Protein AF-A0AAW5PHQ2-F1 (afdb_monomer)

pLDDT: mean 85.6, std 12.66, range [42.69, 96.75]

Structure (mmCIF, N/CA/C/O backbone):
data_AF-A0AAW5PHQ2-F1
#
_entry.id   AF-A0AAW5PHQ2-F1
#
loop_
_atom_site.group_PDB
_atom_site.id
_atom_site.type_symbol
_atom_site.label_atom_id
_atom_site.label_alt_id
_atom_site.label_comp_id
_atom_site.label_asym_id
_atom_site.label_entity_id
_atom_site.label_seq_id
_atom_site.pdbx_PDB_ins_code
_atom_site.Cartn_x
_atom_site.Cartn_y
_atom_site.Cartn_z
_atom_site.occupancy
_atom_site.B_iso_or_equiv
_atom_site.auth_seq_id
_atom_site.auth_comp_id
_atom_site.auth_asym_id
_atom_site.auth_atom_id
_atom_site.pdbx_PDB_model_num
ATOM 1 N N . MET A 1 1 ? -14.329 10.121 79.286 1.00 42.69 1 MET A N 1
ATOM 2 C CA . MET A 1 1 ? -13.767 10.642 78.025 1.00 42.69 1 MET A CA 1
ATOM 3 C C . MET A 1 1 ? -12.502 11.359 78.433 1.00 42.69 1 MET A C 1
ATOM 5 O O . MET A 1 1 ? -12.600 12.287 79.219 1.00 42.69 1 MET A O 1
ATOM 9 N N . SER A 1 2 ? -11.339 10.807 78.104 1.00 44.50 2 SER A N 1
ATOM 10 C CA . SER A 1 2 ? -10.061 11.333 78.587 1.00 44.50 2 SER A CA 1
ATOM 11 C C . SER A 1 2 ? -9.709 12.572 77.767 1.00 44.50 2 SER A C 1
ATOM 13 O O . SER A 1 2 ? -9.546 12.451 76.557 1.00 44.50 2 SER A O 1
ATOM 15 N N . ASP A 1 3 ? -9.635 13.743 78.396 1.00 60.00 3 ASP A N 1
ATOM 16 C CA . ASP A 1 3 ? -9.233 14.981 77.725 1.00 60.00 3 ASP A CA 1
ATOM 17 C C . ASP A 1 3 ? -7.757 14.889 77.312 1.00 60.00 3 ASP A C 1
ATOM 19 O O . ASP A 1 3 ? -6.847 15.006 78.139 1.00 60.00 3 ASP A O 1
ATOM 23 N N . THR A 1 4 ? -7.506 14.628 76.026 1.00 75.44 4 THR A N 1
ATOM 24 C CA . THR A 1 4 ? -6.152 14.599 75.464 1.00 75.44 4 THR A CA 1
ATOM 25 C C . THR A 1 4 ? -5.525 15.983 75.603 1.00 75.44 4 THR A C 1
ATOM 27 O O . THR A 1 4 ? -5.962 16.946 74.973 1.00 75.44 4 THR A O 1
ATOM 30 N N . SER A 1 5 ? -4.498 16.071 76.447 1.00 86.25 5 SER A N 1
ATOM 31 C CA . SER A 1 5 ? -3.748 17.301 76.697 1.00 86.25 5 SER A CA 1
ATOM 32 C C . SER A 1 5 ? -2.629 17.463 75.668 1.00 86.25 5 SER A C 1
ATOM 34 O O . SER A 1 5 ? -1.705 16.646 75.608 1.00 86.25 5 SER A O 1
ATOM 36 N N . TRP A 1 6 ? -2.717 18.524 74.873 1.00 87.06 6 TRP A N 1
ATOM 37 C CA . TRP A 1 6 ? -1.765 18.896 73.834 1.00 87.06 6 TRP A CA 1
ATOM 38 C C . TRP A 1 6 ? -0.852 20.031 74.282 1.00 87.06 6 TRP A C 1
ATOM 40 O O . TRP A 1 6 ? -1.232 20.906 75.060 1.00 87.06 6 TRP A O 1
ATOM 50 N N . TYR A 1 7 ? 0.354 20.033 73.735 1.00 89.00 7 TYR A N 1
ATOM 51 C CA . TYR A 1 7 ? 1.338 21.092 73.872 1.00 89.00 7 TYR A CA 1
ATOM 52 C C . TYR A 1 7 ? 1.819 21.499 72.480 1.00 89.00 7 TYR A C 1
ATOM 54 O O . TYR A 1 7 ? 1.914 20.649 71.595 1.00 89.00 7 TYR A O 1
ATOM 62 N N . TYR A 1 8 ? 2.155 22.772 72.289 1.00 88.69 8 TYR A N 1
ATOM 63 C CA . TYR A 1 8 ? 2.779 23.265 71.057 1.00 88.69 8 TYR A CA 1
ATOM 64 C C . TYR A 1 8 ? 4.034 24.083 71.373 1.00 88.69 8 TYR A C 1
ATOM 66 O O . TYR A 1 8 ? 4.182 24.598 72.484 1.00 88.69 8 TYR A O 1
ATOM 74 N N . ALA A 1 9 ? 4.953 24.169 70.415 1.00 87.94 9 ALA A N 1
ATOM 75 C CA . ALA A 1 9 ? 6.104 25.063 70.491 1.00 87.94 9 ALA A CA 1
ATOM 76 C C . ALA A 1 9 ? 5.763 26.402 69.824 1.00 87.94 9 ALA A C 1
ATOM 78 O O . ALA A 1 9 ? 5.388 26.425 68.654 1.00 87.94 9 ALA A O 1
ATOM 79 N N . ASP A 1 10 ? 5.873 27.510 70.557 1.00 81.12 10 ASP A N 1
ATOM 80 C CA . ASP A 1 10 ? 5.675 28.847 69.989 1.00 81.12 10 ASP A CA 1
ATOM 81 C C . ASP A 1 10 ? 6.864 29.293 69.108 1.00 81.12 10 ASP A C 1
ATOM 83 O O . ASP A 1 10 ? 7.866 28.589 68.965 1.00 81.12 10 ASP A O 1
ATOM 87 N N . ALA A 1 11 ? 6.778 30.488 68.511 1.00 75.00 11 ALA A N 1
ATOM 88 C CA . ALA A 1 11 ? 7.843 31.041 67.666 1.00 75.00 11 ALA A CA 1
ATOM 89 C C . ALA A 1 11 ? 9.191 31.226 68.399 1.00 75.00 11 ALA A C 1
ATOM 91 O O . ALA A 1 11 ? 10.234 31.332 67.757 1.00 75.00 11 ALA A O 1
ATOM 92 N N . SER A 1 12 ? 9.183 31.246 69.736 1.00 77.25 12 SER A N 1
ATOM 93 C CA . SER A 1 12 ? 10.375 31.306 70.591 1.00 77.25 12 SER A CA 1
ATOM 94 C C . SER A 1 12 ? 10.850 29.911 71.033 1.00 77.25 12 SER A C 1
ATOM 96 O O . SER A 1 12 ? 11.721 29.801 71.896 1.00 77.25 12 SER A O 1
ATOM 98 N N . GLN A 1 13 ? 10.286 28.846 70.447 1.00 75.44 13 GLN A N 1
ATOM 99 C CA . GLN A 1 13 ? 10.508 27.434 70.774 1.00 75.44 13 GLN A CA 1
ATOM 100 C C . GLN A 1 13 ? 10.232 27.078 72.241 1.00 75.44 13 GLN A C 1
ATOM 102 O O . GLN A 1 13 ? 10.762 26.093 72.764 1.00 75.44 13 GLN A O 1
ATOM 107 N N . GLN A 1 14 ? 9.381 27.850 72.917 1.00 81.56 14 GLN A N 1
ATOM 108 C CA . GLN A 1 14 ? 8.925 27.506 74.256 1.00 81.56 14 GLN A CA 1
ATOM 109 C C . GLN A 1 14 ? 7.676 26.632 74.188 1.00 81.56 14 GLN A C 1
ATOM 111 O O . GLN A 1 14 ? 6.787 26.822 73.358 1.00 81.56 14 GLN A O 1
ATOM 116 N N . ARG A 1 15 ? 7.621 25.640 75.080 1.00 85.38 15 ARG A N 1
ATOM 117 C CA . ARG A 1 15 ? 6.484 24.729 75.202 1.00 85.38 15 ARG A CA 1
ATOM 118 C C . ARG A 1 15 ? 5.320 25.434 75.892 1.00 85.38 15 ARG A C 1
ATOM 120 O O . ARG A 1 15 ? 5.417 25.732 77.080 1.00 85.38 15 ARG A O 1
ATOM 127 N N . GLN A 1 16 ? 4.204 25.564 75.185 1.00 84.75 16 GLN A N 1
ATOM 128 C CA . GLN A 1 16 ? 2.942 26.092 75.696 1.00 84.75 16 GLN A CA 1
ATOM 129 C C . GLN A 1 16 ? 1.910 24.965 75.852 1.00 84.75 16 GLN A C 1
ATOM 131 O O . GLN A 1 16 ? 1.800 24.091 74.990 1.00 84.75 16 GLN A O 1
ATOM 136 N N . GLY A 1 17 ? 1.178 24.956 76.970 1.00 84.56 17 GLY A N 1
ATOM 137 C CA . GLY A 1 17 ? 0.139 23.968 77.296 1.00 84.56 17 GLY A CA 1
ATOM 138 C C . GLY A 1 17 ? 0.100 23.597 78.788 1.00 84.56 17 GLY A C 1
ATOM 139 O O . GLY A 1 17 ? 0.893 24.133 79.567 1.00 84.56 17 GLY A O 1
ATOM 140 N N . PRO A 1 18 ? -0.771 22.659 79.211 1.00 84.75 18 PRO A N 1
ATOM 141 C CA . PRO A 1 18 ? -1.626 21.799 78.385 1.00 84.75 18 PRO A CA 1
ATOM 142 C C . PRO A 1 18 ? -2.867 22.516 77.840 1.00 84.75 18 PRO A C 1
ATOM 144 O O . PRO A 1 18 ? -3.514 23.272 78.558 1.00 84.75 18 PRO A O 1
ATOM 147 N N . LEU A 1 19 ? -3.209 22.239 76.584 1.00 84.31 19 LEU A N 1
ATOM 148 C CA . LEU A 1 19 ? -4.426 22.696 75.911 1.00 84.31 19 LEU A CA 1
ATOM 149 C C . LEU A 1 19 ? -5.266 21.498 75.467 1.00 84.31 19 LEU A C 1
ATOM 151 O O . LEU A 1 19 ? -4.734 20.429 75.166 1.00 84.31 19 LEU A O 1
ATOM 155 N N . SER A 1 20 ? -6.579 21.676 75.377 1.00 84.69 20 SER A N 1
ATOM 156 C CA . SER A 1 20 ? -7.463 20.684 74.764 1.00 84.69 20 SER A CA 1
ATOM 157 C C . SER A 1 20 ? -7.338 20.683 73.235 1.00 84.69 20 SER A C 1
ATOM 159 O O . SER A 1 20 ? -6.974 21.684 72.612 1.00 84.69 20 SER A O 1
ATOM 161 N N . THR A 1 21 ? -7.719 19.574 72.594 1.00 79.19 21 THR A N 1
ATOM 162 C CA . THR A 1 21 ? -7.786 19.459 71.122 1.00 79.19 21 THR A CA 1
ATOM 163 C C . THR A 1 21 ? -8.620 20.584 70.488 1.00 79.19 21 THR A C 1
ATOM 165 O O . THR A 1 21 ? -8.303 21.072 69.403 1.00 79.19 21 THR A O 1
ATOM 168 N N . GLN A 1 22 ? -9.687 21.025 71.166 1.00 79.62 22 GLN A N 1
ATOM 169 C CA . GLN A 1 22 ? -10.567 22.085 70.672 1.00 79.62 22 GLN A CA 1
ATOM 170 C C . GLN A 1 22 ? -9.910 23.470 70.750 1.00 79.62 22 GLN A C 1
ATOM 172 O O . GLN A 1 22 ? -10.062 24.269 69.826 1.00 79.62 22 GLN A O 1
ATOM 177 N N . GLU A 1 23 ? -9.169 23.760 71.820 1.00 81.62 23 GLU A N 1
ATOM 178 C CA . GLU A 1 23 ? -8.416 25.013 71.957 1.00 81.62 23 GLU A CA 1
ATOM 179 C C . GLU A 1 23 ? -7.283 25.097 70.937 1.00 81.62 23 GLU A C 1
ATOM 181 O O . GLU A 1 23 ? -7.118 26.131 70.295 1.00 81.62 23 GLU A O 1
ATOM 186 N N . LEU A 1 24 ? -6.570 23.993 70.708 1.00 83.25 24 LEU A N 1
ATOM 187 C CA . LEU A 1 24 ? -5.511 23.931 69.705 1.00 83.25 24 LEU A CA 1
ATOM 188 C C . LEU A 1 24 ? -6.050 24.194 68.286 1.00 83.25 24 LEU A C 1
ATOM 190 O O . LEU A 1 24 ? -5.446 24.938 67.516 1.00 83.25 24 LEU A O 1
ATOM 194 N N . ARG A 1 25 ? -7.239 23.663 67.960 1.00 80.75 25 ARG A N 1
ATOM 195 C CA . ARG A 1 25 ? -7.917 23.955 66.687 1.00 80.75 25 ARG A CA 1
ATOM 196 C C . ARG A 1 25 ? -8.277 25.436 66.558 1.00 80.75 25 ARG A C 1
ATOM 198 O O . ARG A 1 25 ? -8.030 26.021 65.508 1.00 80.75 25 ARG A O 1
ATOM 205 N N . ARG A 1 26 ? -8.803 26.053 67.622 1.00 81.56 26 ARG A N 1
ATOM 206 C CA . ARG A 1 26 ? -9.115 27.492 67.628 1.00 81.56 26 ARG A CA 1
ATOM 207 C C . ARG A 1 26 ? -7.873 28.353 67.417 1.00 81.56 26 ARG A C 1
ATOM 209 O O . ARG A 1 26 ? -7.966 29.353 66.719 1.00 81.56 26 ARG A O 1
ATOM 216 N N . LEU A 1 27 ? -6.724 27.981 67.986 1.00 84.19 27 LEU A N 1
ATOM 217 C CA . LEU A 1 27 ? -5.466 28.714 67.789 1.00 84.19 27 LEU A CA 1
ATOM 218 C C . LEU A 1 27 ? -4.991 28.667 66.333 1.00 84.19 27 LEU A C 1
ATOM 220 O O . LEU A 1 27 ? -4.523 29.680 65.815 1.00 84.19 27 LEU A O 1
ATOM 224 N N . HIS A 1 28 ? -5.150 27.521 65.667 1.00 83.00 28 HIS A N 1
ATOM 225 C CA . HIS A 1 28 ? -4.839 27.379 64.245 1.00 83.00 28 HIS A CA 1
ATOM 226 C C . HIS A 1 28 ? -5.820 28.171 63.369 1.00 83.00 28 HIS A C 1
ATOM 228 O O . HIS A 1 28 ? -5.403 28.924 62.496 1.00 83.00 28 HIS A O 1
ATOM 234 N N . GLU A 1 29 ? -7.125 28.080 63.643 1.00 79.19 29 GLU A N 1
ATOM 235 C CA . GLU A 1 29 ? -8.151 28.865 62.936 1.00 79.19 29 GLU A CA 1
ATOM 236 C C . GLU A 1 29 ? -7.973 30.379 63.137 1.00 79.19 29 GLU A C 1
ATOM 238 O O . GLU A 1 29 ? -8.230 31.160 62.224 1.00 79.19 29 GLU A O 1
ATOM 243 N N . ALA A 1 30 ? -7.489 30.799 64.308 1.00 80.25 30 ALA A N 1
ATOM 244 C CA . ALA A 1 30 ? -7.138 32.185 64.608 1.00 80.25 30 ALA A CA 1
ATOM 245 C C . ALA A 1 30 ? -5.790 32.628 64.000 1.00 80.25 30 ALA A C 1
ATOM 247 O O . ALA A 1 30 ? -5.407 33.784 64.179 1.00 80.25 30 ALA A O 1
ATOM 248 N N . GLY A 1 31 ? -5.062 31.734 63.318 1.00 80.75 31 GLY A N 1
ATOM 249 C CA . GLY A 1 31 ? -3.765 32.010 62.692 1.00 80.75 31 GLY A CA 1
ATOM 250 C C . GLY A 1 31 ? -2.620 32.257 63.679 1.00 80.75 31 GLY A C 1
ATOM 251 O O . GLY A 1 31 ? -1.602 32.828 63.299 1.00 80.75 31 GLY A O 1
ATOM 252 N N . GLN A 1 32 ? -2.777 31.872 64.951 1.00 81.25 32 GLN A N 1
ATOM 253 C CA . GLN A 1 32 ? -1.740 32.041 65.980 1.00 81.25 32 GLN A CA 1
ATOM 254 C C . GLN A 1 32 ? -0.683 30.934 65.942 1.00 81.25 32 GLN A C 1
ATOM 256 O O . GLN A 1 32 ? 0.443 31.145 66.387 1.00 81.25 32 GLN A O 1
ATOM 261 N N . ILE A 1 33 ? -1.049 29.765 65.418 1.00 83.00 33 ILE A N 1
ATOM 262 C CA . ILE A 1 33 ? -0.140 28.653 65.145 1.00 83.00 33 ILE A CA 1
ATOM 263 C C . ILE A 1 33 ? -0.309 28.237 63.684 1.00 83.00 33 ILE A C 1
ATOM 265 O O . ILE A 1 33 ? -1.431 28.148 63.187 1.00 83.00 33 ILE A O 1
ATOM 269 N N . ASP A 1 34 ? 0.807 28.009 63.002 1.00 81.50 34 ASP A N 1
ATOM 270 C CA . ASP A 1 34 ? 0.840 27.581 61.602 1.00 81.50 34 ASP A CA 1
ATOM 271 C C . ASP A 1 34 ? 0.837 26.047 61.487 1.00 81.50 34 ASP A C 1
ATOM 273 O O . ASP A 1 34 ? 1.096 25.331 62.459 1.00 81.50 34 ASP A O 1
ATOM 277 N N . ILE A 1 35 ? 0.598 25.531 60.289 1.00 80.44 35 ILE A N 1
ATOM 278 C CA . ILE A 1 35 ? 0.522 24.106 59.976 1.00 80.44 35 ILE A CA 1
ATOM 279 C C . ILE A 1 35 ? 1.851 23.354 60.190 1.00 80.44 35 ILE A C 1
ATOM 281 O O . ILE A 1 35 ? 1.864 22.135 60.393 1.00 80.44 35 ILE A O 1
ATOM 285 N N . ASP A 1 36 ? 2.963 24.084 60.189 1.00 84.19 36 ASP A N 1
ATOM 286 C CA . ASP A 1 36 ? 4.307 23.573 60.475 1.00 84.19 36 ASP A CA 1
ATOM 287 C C . ASP A 1 36 ? 4.677 23.664 61.964 1.00 84.19 36 ASP A C 1
ATOM 289 O O . ASP A 1 36 ? 5.749 23.218 62.380 1.00 84.19 36 ASP A O 1
ATOM 293 N N . THR A 1 37 ? 3.784 24.207 62.795 1.00 86.62 37 THR A N 1
ATOM 294 C CA . THR A 1 37 ? 4.009 24.328 64.238 1.00 86.62 37 THR A CA 1
ATOM 295 C C . THR A 1 37 ? 4.068 22.947 64.872 1.00 86.62 37 THR A C 1
ATOM 297 O O . THR A 1 37 ? 3.175 22.118 64.689 1.00 86.62 37 THR A O 1
ATOM 300 N N . LEU A 1 38 ? 5.130 22.698 65.637 1.00 88.38 38 LEU A N 1
ATOM 301 C CA . LEU A 1 38 ? 5.349 21.423 66.305 1.00 88.38 38 LEU A CA 1
ATOM 302 C C . LEU A 1 38 ? 4.386 21.261 67.480 1.00 88.38 38 LEU A C 1
ATOM 304 O O . LEU A 1 38 ? 4.365 22.082 68.399 1.00 88.38 38 LEU A O 1
ATOM 308 N N . VAL A 1 39 ? 3.638 20.162 67.467 1.00 88.50 39 VAL A N 1
ATOM 309 C CA . VAL A 1 39 ? 2.700 19.771 68.516 1.00 88.50 39 VAL A CA 1
ATOM 310 C C . VAL A 1 39 ? 3.061 18.409 69.101 1.00 88.50 39 VAL A C 1
ATOM 312 O O . VAL A 1 39 ? 3.691 17.566 68.459 1.00 88.50 39 VAL A O 1
ATOM 315 N N . TRP A 1 40 ? 2.681 18.197 70.355 1.00 88.12 40 TRP A N 1
ATOM 316 C CA . TRP A 1 40 ? 2.936 16.959 71.080 1.00 88.12 40 TRP A CA 1
ATOM 317 C C . TRP A 1 40 ? 1.832 16.682 72.100 1.00 88.12 40 TRP A C 1
ATOM 319 O O . TRP A 1 40 ? 1.341 17.600 72.758 1.00 88.12 40 TRP A O 1
ATOM 329 N N . CYS A 1 41 ? 1.472 15.412 72.275 1.00 86.25 41 CYS A N 1
ATOM 330 C CA . CYS A 1 41 ? 0.595 14.956 73.351 1.00 86.25 41 CYS A CA 1
ATOM 331 C C . CYS A 1 41 ? 1.194 13.751 74.081 1.00 86.25 41 CYS A C 1
ATOM 333 O O . CYS A 1 41 ? 2.080 13.054 73.574 1.00 86.25 41 CYS A O 1
ATOM 335 N N . ALA A 1 42 ? 0.694 13.500 75.292 1.00 76.19 42 ALA A N 1
ATOM 336 C CA . ALA A 1 42 ? 1.118 12.367 76.102 1.00 76.19 42 ALA A CA 1
ATOM 337 C C . ALA A 1 42 ? 0.870 11.042 75.359 1.00 76.19 42 ALA A C 1
ATOM 339 O O . ALA A 1 42 ? -0.272 10.654 75.129 1.00 76.19 42 ALA A O 1
ATOM 340 N N . GLY A 1 43 ? 1.956 10.358 74.989 1.00 75.62 43 GLY A N 1
ATOM 341 C CA . GLY A 1 43 ? 1.931 9.117 74.206 1.00 75.62 43 GLY A CA 1
ATOM 342 C C . GLY A 1 43 ? 2.671 9.202 72.868 1.00 75.62 43 GLY A C 1
ATOM 343 O O . GLY A 1 43 ? 2.976 8.164 72.286 1.00 75.62 43 GLY A O 1
ATOM 344 N N . MET A 1 44 ? 3.026 10.404 72.397 1.00 80.56 44 MET A N 1
ATOM 345 C CA . MET A 1 44 ? 3.844 10.564 71.192 1.00 80.56 44 MET A CA 1
ATOM 346 C C . MET A 1 44 ? 5.346 10.410 71.491 1.00 80.56 44 MET A C 1
ATOM 348 O O . MET A 1 44 ? 5.843 11.015 72.445 1.00 80.56 44 MET A O 1
ATOM 352 N N . PRO A 1 45 ? 6.105 9.662 70.667 1.00 77.50 45 PRO A N 1
ATOM 353 C CA . PRO A 1 45 ? 7.541 9.465 70.877 1.00 77.50 45 PRO A CA 1
ATOM 354 C C . PRO A 1 45 ? 8.371 10.733 70.615 1.00 77.50 45 PRO A C 1
ATOM 356 O O . PRO A 1 45 ? 9.454 10.880 71.171 1.00 77.50 45 PRO A O 1
ATOM 359 N N . GLN A 1 46 ? 7.871 11.649 69.781 1.00 83.38 46 GLN A N 1
ATOM 360 C CA . GLN A 1 46 ? 8.542 12.893 69.398 1.00 83.38 46 GLN A CA 1
ATOM 361 C C . GLN A 1 46 ? 7.520 13.964 68.999 1.00 83.38 46 GLN A C 1
ATOM 363 O O . GLN A 1 46 ? 6.363 13.644 68.727 1.00 83.38 46 GLN A O 1
ATOM 368 N N . TRP A 1 47 ? 7.948 15.228 68.973 1.00 86.00 47 TRP A N 1
ATOM 369 C CA . TRP A 1 47 ? 7.149 16.348 68.467 1.00 86.00 47 TRP A CA 1
ATOM 370 C C . TRP A 1 47 ? 6.876 16.177 66.970 1.00 86.00 47 TRP A C 1
ATOM 372 O O . TRP A 1 47 ? 7.779 15.799 66.223 1.00 86.00 47 TRP A O 1
ATOM 382 N N . ASN A 1 48 ? 5.652 16.464 66.532 1.00 87.50 48 ASN A N 1
ATOM 383 C CA . ASN A 1 48 ? 5.226 16.314 65.140 1.00 87.50 48 ASN A CA 1
ATOM 384 C C . ASN A 1 48 ? 4.577 17.625 64.666 1.00 87.50 48 ASN A C 1
ATOM 386 O O . ASN A 1 48 ? 3.828 18.215 65.445 1.00 87.50 48 ASN A O 1
ATOM 390 N N . PRO A 1 49 ? 4.835 18.123 63.445 1.00 85.94 49 PRO A N 1
ATOM 391 C CA . PRO A 1 49 ? 4.116 19.284 62.928 1.00 85.94 49 PRO A CA 1
ATOM 392 C C . PRO A 1 49 ? 2.602 19.046 62.874 1.00 85.94 49 PRO A C 1
ATOM 394 O O . PRO A 1 49 ? 2.137 17.915 62.703 1.00 85.94 49 PRO A O 1
ATOM 397 N N . LEU A 1 50 ? 1.835 20.129 62.998 1.00 81.56 50 LEU A N 1
ATOM 398 C CA . LEU A 1 50 ? 0.377 20.108 63.103 1.00 81.56 50 LEU A CA 1
ATOM 399 C C . LEU A 1 50 ? -0.310 19.367 61.937 1.00 81.56 50 LEU A C 1
ATOM 401 O O . LEU A 1 50 ? -1.235 18.595 62.190 1.00 81.56 50 LEU A O 1
ATOM 405 N N . HIS A 1 51 ? 0.161 19.502 60.686 1.00 78.56 51 HIS A N 1
ATOM 406 C CA . HIS A 1 51 ? -0.374 18.715 59.552 1.00 78.56 51 HIS A CA 1
ATOM 407 C C . HIS A 1 51 ? -0.170 17.204 59.693 1.00 78.56 51 HIS A C 1
ATOM 409 O O . HIS A 1 51 ? -0.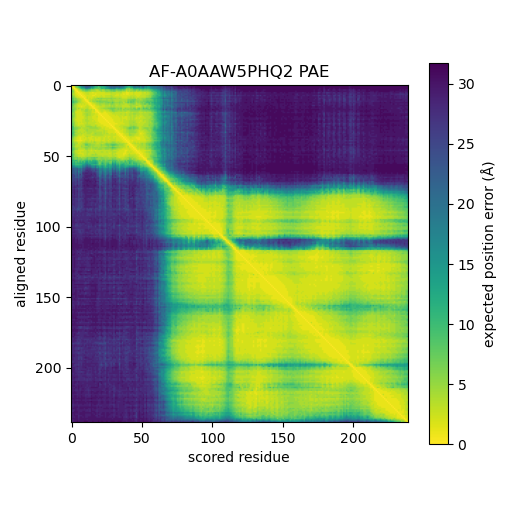935 16.422 59.132 1.00 78.56 51 HIS A O 1
ATOM 415 N N . GLY A 1 52 ? 0.881 16.782 60.396 1.00 74.31 52 GLY A N 1
ATOM 416 C CA . GLY A 1 52 ? 1.226 15.376 60.578 1.00 74.31 52 GLY A CA 1
ATOM 417 C C . GLY A 1 52 ? 0.298 14.653 61.554 1.00 74.31 52 GLY A C 1
ATOM 418 O O . GLY A 1 52 ? 0.379 13.431 61.679 1.00 74.31 52 GLY A O 1
ATOM 419 N N . VAL A 1 53 ? -0.581 15.382 62.250 1.00 73.94 53 VAL A N 1
ATOM 420 C CA . VAL A 1 53 ? -1.519 14.834 63.230 1.00 73.94 53 VAL A CA 1
ATOM 421 C C . VAL A 1 53 ? -2.915 14.741 62.614 1.00 73.94 53 VAL A C 1
ATOM 423 O O . VAL A 1 53 ? -3.681 15.703 62.586 1.00 73.94 53 VAL A O 1
ATOM 426 N N . ALA A 1 54 ? -3.265 13.539 62.150 1.00 63.72 54 ALA A N 1
ATOM 427 C CA . ALA A 1 54 ? -4.533 13.252 61.474 1.00 63.72 54 ALA A CA 1
ATOM 428 C C . ALA A 1 54 ? -5.785 13.641 62.291 1.00 63.72 54 ALA A C 1
ATOM 430 O O . ALA A 1 54 ? -6.799 14.016 61.708 1.00 63.72 54 ALA A O 1
ATOM 431 N N . GLU A 1 55 ? -5.711 13.615 63.628 1.00 63.19 55 GLU A N 1
ATOM 432 C CA . GLU A 1 55 ? -6.824 13.973 64.527 1.00 63.19 55 GLU A CA 1
ATOM 433 C C . GLU A 1 55 ? -7.224 15.459 64.473 1.00 63.19 55 GLU A C 1
ATOM 435 O O . GLU A 1 55 ? -8.343 15.826 64.840 1.00 63.19 55 GLU A O 1
ATOM 440 N N . LEU A 1 56 ? -6.326 16.328 64.008 1.00 60.44 56 LEU A N 1
ATOM 441 C CA . LEU A 1 56 ? -6.532 17.777 63.947 1.00 60.44 56 LEU A CA 1
ATOM 442 C C . LEU A 1 56 ? -6.830 18.269 62.524 1.00 60.44 56 LEU A C 1
ATOM 444 O O . LEU A 1 56 ? -7.137 19.446 62.337 1.00 60.44 56 LEU A O 1
ATOM 448 N N . SER A 1 57 ? -6.802 17.370 61.534 1.00 57.69 57 SER A N 1
ATOM 449 C CA . SER A 1 57 ? -7.039 17.704 60.133 1.00 57.69 57 SER A CA 1
ATOM 450 C C . SER A 1 57 ? -8.549 17.811 59.832 1.00 57.69 57 SER A C 1
ATOM 452 O O . SER A 1 57 ? -9.297 16.879 60.141 1.00 57.69 57 SER A O 1
ATOM 454 N N . PRO A 1 58 ? -9.042 18.900 59.203 1.00 54.19 58 PRO A N 1
ATOM 455 C CA . PRO A 1 58 ? -10.476 19.116 58.957 1.00 54.19 58 PRO A CA 1
ATOM 456 C C . PRO A 1 58 ? -11.159 18.086 58.037 1.00 54.19 58 PRO A C 1
ATOM 458 O O . PRO A 1 58 ? -12.373 18.140 57.866 1.00 54.19 58 PRO A O 1
ATOM 461 N N . GLN A 1 59 ? -10.406 17.166 57.422 1.00 48.41 59 GLN A N 1
ATOM 462 C CA . GLN A 1 59 ? -10.897 16.224 56.406 1.00 48.41 59 GLN A CA 1
ATOM 463 C C . GLN A 1 59 ? -11.160 14.797 56.918 1.00 48.41 59 GLN A C 1
ATOM 465 O O . GLN A 1 59 ? -11.524 13.925 56.130 1.00 48.41 59 GLN A O 1
ATOM 470 N N . ALA A 1 60 ? -11.045 14.530 58.222 1.00 47.28 60 ALA A N 1
ATOM 471 C CA . ALA A 1 60 ? -11.291 13.202 58.799 1.00 47.28 60 ALA A CA 1
ATOM 472 C C . ALA A 1 60 ? -12.7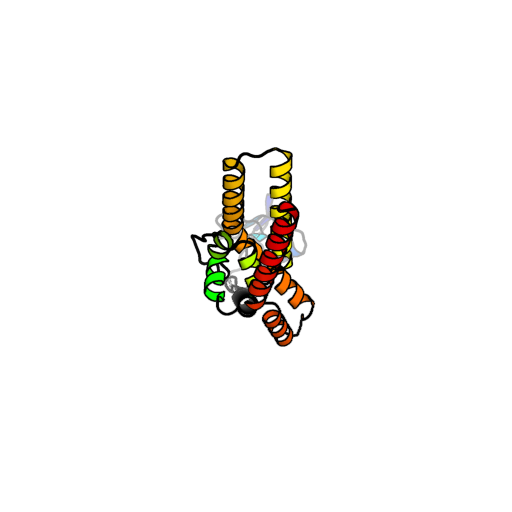92 12.851 58.939 1.00 47.28 60 ALA A C 1
ATOM 474 O O . ALA A 1 60 ? -13.248 12.344 59.963 1.00 47.28 60 ALA A O 1
ATOM 475 N N . SER A 1 61 ? -13.601 13.124 57.918 1.00 49.78 61 SER A N 1
ATOM 476 C CA . SER A 1 61 ? -14.964 12.601 57.807 1.00 49.78 61 SER A CA 1
ATOM 477 C C . SER A 1 61 ? -15.266 12.303 56.337 1.00 49.78 61 SER A C 1
ATOM 479 O O . SER A 1 61 ? -15.509 13.208 55.548 1.00 49.78 61 SER A O 1
ATOM 481 N N . THR A 1 62 ? -15.268 11.009 55.994 1.00 50.09 62 THR A N 1
ATOM 482 C CA . THR A 1 62 ? -15.749 10.395 54.734 1.00 50.09 62 THR A CA 1
ATOM 483 C C . THR A 1 62 ? -14.881 10.502 53.468 1.00 50.09 62 THR A C 1
ATOM 485 O O . THR A 1 62 ? -15.357 10.892 52.406 1.00 50.09 62 THR A O 1
ATOM 488 N N . HIS A 1 63 ? -13.637 10.023 53.514 1.00 49.91 63 HIS A N 1
ATOM 489 C CA . HIS A 1 63 ? -12.996 9.486 52.307 1.00 49.91 63 HIS A CA 1
ATOM 490 C C . HIS A 1 63 ? -12.438 8.104 52.634 1.00 49.91 63 HIS A C 1
ATOM 492 O O . HIS A 1 63 ? -11.561 7.996 53.484 1.00 49.91 63 HIS A O 1
ATOM 498 N N . ASP A 1 64 ? -12.997 7.055 52.029 1.00 58.25 64 ASP A N 1
ATOM 499 C CA . ASP A 1 64 ? -12.422 5.712 52.085 1.00 58.25 64 ASP A CA 1
ATOM 500 C C . ASP A 1 64 ? -11.207 5.690 51.137 1.00 58.25 64 ASP A C 1
ATOM 502 O O . ASP A 1 64 ? -11.392 5.711 49.915 1.00 58.25 64 ASP A O 1
ATOM 506 N N . PRO A 1 65 ? -9.965 5.685 51.659 1.00 59.53 65 PRO A N 1
ATOM 507 C CA . PRO A 1 65 ? -8.753 5.779 50.848 1.00 59.53 65 PRO A CA 1
ATOM 508 C C . PRO A 1 65 ? -8.495 4.519 50.003 1.00 59.53 65 PRO A C 1
ATOM 510 O O . PRO A 1 65 ? -7.518 4.486 49.256 1.00 59.53 65 PRO A O 1
ATOM 513 N N . TYR A 1 66 ? -9.344 3.487 50.109 1.00 58.00 66 TYR A N 1
ATOM 514 C CA . TYR A 1 66 ? -9.222 2.226 49.376 1.00 58.00 66 TYR A CA 1
ATOM 515 C C . TYR A 1 66 ? -10.245 2.052 48.238 1.00 58.00 66 TYR A C 1
ATOM 517 O O . TYR A 1 66 ? -10.211 1.038 47.535 1.00 58.00 66 TYR A O 1
ATOM 525 N N . THR A 1 67 ? -11.124 3.033 47.985 1.00 54.34 67 THR A N 1
ATOM 526 C CA . THR A 1 67 ? -12.009 2.986 46.806 1.00 54.34 67 THR A CA 1
ATOM 527 C C . THR A 1 67 ? -11.222 3.373 45.549 1.00 54.34 67 THR A C 1
ATOM 529 O O . THR A 1 67 ? -11.185 4.533 45.142 1.00 54.34 67 THR A O 1
ATOM 532 N N . ALA A 1 68 ? -10.563 2.398 44.919 1.00 55.31 68 ALA A N 1
ATOM 533 C CA . ALA A 1 68 ? -9.942 2.582 43.609 1.00 55.31 68 ALA A CA 1
ATOM 534 C C . ALA A 1 68 ? -11.007 2.999 42.566 1.00 55.31 68 ALA A C 1
ATOM 536 O O . ALA A 1 68 ? -12.121 2.468 42.598 1.00 55.31 68 ALA A O 1
ATOM 537 N N . PRO A 1 69 ? -10.705 3.896 41.606 1.00 60.75 69 PRO A N 1
ATOM 538 C CA . PRO A 1 69 ? -11.644 4.294 40.558 1.00 60.75 69 PRO A CA 1
ATOM 539 C C . PRO A 1 69 ? -11.809 3.167 39.519 1.00 60.75 69 PRO A C 1
ATOM 541 O O . PRO A 1 69 ? -11.398 3.290 38.370 1.00 60.75 69 PRO A O 1
ATOM 544 N N . ALA A 1 70 ? -12.408 2.038 39.905 1.00 59.09 70 ALA A N 1
ATOM 545 C CA . ALA A 1 70 ? -12.648 0.894 39.021 1.00 59.09 70 ALA A CA 1
ATOM 546 C C . ALA A 1 70 ? -13.479 1.289 37.782 1.00 59.09 70 ALA A C 1
ATOM 548 O O . ALA A 1 70 ? -13.247 0.807 36.676 1.00 59.09 70 ALA A O 1
ATOM 549 N N . SER A 1 71 ? -14.377 2.267 37.936 1.00 61.06 71 SER A N 1
ATOM 550 C CA . SER A 1 71 ? -15.287 2.721 36.883 1.00 61.06 71 SER A CA 1
ATOM 551 C C . SER A 1 71 ? -14.627 3.518 35.748 1.00 61.06 71 SER A C 1
ATOM 553 O O . SER A 1 71 ? -15.202 3.595 34.661 1.00 61.06 71 SER A O 1
ATOM 555 N N . SER A 1 72 ? -13.443 4.110 35.950 1.00 61.81 72 SER A N 1
ATOM 556 C CA . SER A 1 72 ? -12.729 4.841 34.889 1.00 61.81 72 SER A CA 1
ATOM 557 C C . SER A 1 72 ? -11.869 3.911 34.030 1.00 61.81 72 SER A C 1
ATOM 559 O O . SER A 1 72 ? -11.826 4.075 32.809 1.00 61.81 72 SER A O 1
ATOM 561 N N . LEU A 1 73 ? -11.253 2.892 34.638 1.00 66.69 73 LEU A N 1
ATOM 562 C CA . LEU A 1 73 ? -10.467 1.876 33.933 1.00 66.69 73 LEU A CA 1
ATOM 563 C C . LEU A 1 73 ? -11.350 0.926 33.112 1.00 66.69 73 LEU A C 1
ATOM 565 O O . LEU A 1 73 ? -11.000 0.623 31.975 1.00 66.69 73 LEU A O 1
ATOM 569 N N . GLU A 1 74 ? -12.510 0.515 33.634 1.00 70.00 74 GLU A N 1
ATOM 570 C CA . GLU A 1 74 ? -13.465 -0.337 32.905 1.00 70.00 74 GLU A CA 1
ATOM 571 C C . GLU A 1 74 ? -14.132 0.386 31.727 1.00 70.00 74 GLU A C 1
ATOM 573 O O . GLU A 1 74 ? -14.255 -0.168 30.634 1.00 70.00 74 GLU A O 1
ATOM 578 N N . LYS A 1 75 ? -14.522 1.656 31.901 1.00 74.38 75 LYS A N 1
ATOM 579 C CA . LYS A 1 75 ? -15.056 2.456 30.786 1.00 74.38 75 LYS A CA 1
ATOM 580 C C . LYS A 1 75 ? -13.987 2.726 29.727 1.00 74.38 75 LYS A C 1
ATOM 582 O O . LYS A 1 75 ? -14.277 2.626 28.537 1.00 74.38 75 LYS A O 1
ATOM 587 N N . GLY A 1 76 ? -12.758 3.035 30.144 1.00 78.44 76 GLY A N 1
ATOM 588 C CA . GLY A 1 76 ? -11.638 3.273 29.234 1.00 78.44 76 GLY A CA 1
ATOM 589 C C . GLY A 1 76 ? -11.229 2.028 28.444 1.00 78.44 76 GLY A C 1
ATOM 590 O O . GLY A 1 76 ? -10.982 2.123 27.242 1.00 78.44 76 GLY A O 1
ATOM 591 N N . SER A 1 77 ? -11.210 0.852 29.078 1.00 82.19 77 SER A N 1
ATOM 592 C CA . SER A 1 77 ? -10.899 -0.412 28.402 1.00 82.19 77 SER A CA 1
ATOM 593 C C . SER A 1 77 ? -11.992 -0.820 27.412 1.00 82.19 77 SER A C 1
ATOM 595 O O . SER A 1 77 ? -11.669 -1.192 26.284 1.00 82.19 77 SER A O 1
ATOM 597 N N . GLY A 1 78 ? -13.270 -0.659 27.773 1.00 85.69 78 GLY A N 1
ATOM 598 C CA . GLY A 1 78 ? -14.401 -0.915 26.876 1.00 85.69 78 GLY A CA 1
ATOM 599 C C . GLY A 1 78 ? -14.417 0.008 25.653 1.00 85.69 78 GLY A C 1
ATOM 600 O O . GLY A 1 78 ? -14.591 -0.457 24.529 1.00 85.69 78 GLY A O 1
ATOM 601 N N . GLN A 1 79 ? -14.156 1.306 25.840 1.00 86.31 79 GLN A N 1
ATOM 602 C CA . GLN A 1 79 ? -14.045 2.261 24.729 1.00 86.31 79 GLN A CA 1
ATOM 603 C C . GLN A 1 79 ? -12.838 1.969 23.829 1.00 86.31 79 GLN A C 1
ATOM 605 O O . GLN A 1 79 ? -12.948 2.045 22.606 1.00 86.31 79 GLN A O 1
ATOM 610 N N . ALA A 1 80 ? -11.693 1.606 24.413 1.00 86.94 80 ALA A N 1
ATOM 611 C CA . ALA A 1 80 ? -10.502 1.240 23.653 1.00 86.94 80 ALA A CA 1
ATOM 612 C C . ALA A 1 80 ? -10.715 -0.039 22.828 1.00 86.94 80 ALA A C 1
ATOM 614 O O . ALA A 1 80 ? -10.276 -0.100 21.677 1.00 86.94 80 ALA A O 1
ATOM 615 N N . LEU A 1 81 ? -11.409 -1.036 23.387 1.00 88.31 81 LEU A N 1
ATOM 616 C CA . LEU A 1 81 ? -11.770 -2.264 22.683 1.00 88.31 81 LEU A CA 1
ATOM 617 C C . LEU A 1 81 ? -12.740 -1.975 21.531 1.00 88.31 81 LEU A C 1
ATOM 619 O O . LEU A 1 81 ? -12.460 -2.365 20.401 1.00 88.31 81 LEU A O 1
ATOM 623 N N . ALA A 1 82 ? -13.803 -1.207 21.779 1.00 90.31 82 ALA A N 1
ATOM 624 C CA . ALA A 1 82 ? -14.760 -0.816 20.743 1.00 90.31 82 ALA A CA 1
ATOM 625 C C . ALA A 1 82 ? -14.088 -0.030 19.598 1.00 90.31 82 ALA A C 1
ATOM 627 O O . ALA A 1 82 ? -14.338 -0.282 18.418 1.00 90.31 82 ALA A O 1
ATOM 628 N N . ALA A 1 83 ? -13.170 0.888 19.922 1.00 88.75 83 ALA A N 1
ATOM 629 C CA . ALA A 1 83 ? -12.400 1.625 18.922 1.00 88.75 83 ALA A CA 1
ATOM 630 C C . ALA A 1 83 ? -11.450 0.715 18.123 1.00 88.75 83 ALA A C 1
ATOM 632 O O . ALA A 1 83 ? -11.256 0.916 16.919 1.00 88.75 83 ALA A O 1
ATOM 633 N N . LEU A 1 84 ? -10.842 -0.288 18.764 1.00 90.38 84 LEU A N 1
ATOM 634 C CA . LEU A 1 84 ? -10.016 -1.287 18.089 1.00 90.38 84 LEU A CA 1
ATOM 635 C C . LEU A 1 84 ? -10.856 -2.142 17.134 1.00 90.38 84 LEU A C 1
ATOM 637 O O . LEU A 1 84 ? -10.469 -2.306 15.978 1.00 90.38 84 LEU A O 1
ATOM 641 N N . GLU A 1 85 ? -12.005 -2.636 17.587 1.00 91.44 85 GLU A N 1
ATOM 642 C CA . GLU A 1 85 ? -12.943 -3.425 16.783 1.00 91.44 85 GLU A CA 1
ATOM 643 C C . GLU A 1 85 ? -13.429 -2.641 15.562 1.00 91.44 85 GLU A C 1
ATOM 645 O O . GLU A 1 85 ? -13.315 -3.135 14.442 1.00 91.44 85 GLU A O 1
ATOM 650 N N . SER A 1 86 ? -13.850 -1.386 15.740 1.00 91.50 86 SER A N 1
ATOM 651 C CA . SER A 1 86 ? -14.238 -0.496 14.635 1.00 91.50 86 SER A CA 1
ATOM 652 C C . SER A 1 86 ? -13.100 -0.291 13.623 1.00 91.50 86 SER A C 1
ATOM 654 O O . SER A 1 86 ? -13.302 -0.326 12.405 1.00 91.50 86 SER A O 1
ATOM 656 N N . ASN A 1 87 ? -11.859 -0.127 14.097 1.00 92.25 87 ASN A N 1
ATOM 657 C CA . ASN A 1 87 ? -10.697 -0.056 13.210 1.00 92.25 87 ASN A CA 1
ATOM 658 C C . ASN A 1 87 ? -10.486 -1.364 12.438 1.00 92.25 87 ASN A C 1
ATOM 660 O O . ASN A 1 87 ? -10.288 -1.319 11.224 1.00 92.25 87 ASN A O 1
ATOM 664 N N . LEU A 1 88 ? -10.537 -2.514 13.113 1.00 93.69 88 LEU A N 1
ATOM 665 C CA . LEU A 1 88 ? -10.372 -3.827 12.488 1.00 93.69 88 LEU A CA 1
ATOM 666 C C . LEU A 1 88 ? -11.448 -4.090 11.431 1.00 93.69 88 LEU A C 1
ATOM 668 O O . LEU A 1 88 ? -11.098 -4.496 10.325 1.00 93.69 88 LEU A O 1
ATOM 672 N N . GLN A 1 89 ? -12.710 -3.777 11.727 1.00 93.81 89 GLN A N 1
ATOM 673 C CA . GLN A 1 89 ? -13.829 -3.906 10.789 1.00 93.81 89 GLN A CA 1
ATOM 674 C C . GLN A 1 89 ? -13.617 -3.052 9.531 1.00 93.81 89 GLN A C 1
ATOM 676 O O . GLN A 1 89 ? -13.800 -3.537 8.413 1.00 93.81 89 GLN A O 1
ATOM 681 N N . ALA A 1 90 ? -13.145 -1.809 9.675 1.00 95.19 90 ALA A N 1
ATOM 682 C CA . ALA A 1 90 ? -12.844 -0.954 8.525 1.00 95.19 90 ALA A CA 1
ATOM 683 C C . ALA A 1 90 ? -11.759 -1.561 7.612 1.00 95.19 90 ALA A C 1
ATOM 685 O O . ALA A 1 90 ? -11.894 -1.548 6.383 1.00 95.19 90 ALA A O 1
ATOM 686 N N . TYR A 1 91 ? -10.696 -2.132 8.191 1.00 95.69 91 TYR A N 1
ATOM 687 C CA . TYR A 1 91 ? -9.677 -2.842 7.412 1.00 95.69 91 TYR A CA 1
ATOM 688 C C . TYR A 1 91 ? -10.210 -4.136 6.802 1.00 95.69 91 TYR A C 1
ATOM 690 O O . TYR A 1 91 ? -9.840 -4.453 5.675 1.00 95.69 91 TYR A O 1
ATOM 698 N N . GLU A 1 92 ? -11.061 -4.880 7.501 1.00 95.81 92 GLU A N 1
ATOM 699 C CA . GLU A 1 92 ? -11.655 -6.115 6.994 1.00 95.81 92 GLU A CA 1
ATOM 700 C C . GLU A 1 92 ? -12.470 -5.860 5.732 1.00 95.81 92 GLU A C 1
ATOM 702 O O . GLU A 1 92 ? -12.219 -6.477 4.693 1.00 95.81 92 GLU A O 1
ATOM 707 N N . VAL A 1 93 ? -13.368 -4.876 5.788 1.00 96.31 93 VAL A N 1
ATOM 708 C CA . VAL A 1 93 ? -14.199 -4.472 4.651 1.00 96.31 93 VAL A CA 1
ATOM 709 C C . VAL A 1 93 ? -13.335 -3.974 3.489 1.00 96.31 93 VAL A C 1
ATOM 711 O O . VAL A 1 93 ? -13.577 -4.326 2.333 1.00 96.31 93 VAL A O 1
ATOM 714 N N . PHE A 1 94 ? -12.290 -3.191 3.773 1.00 96.75 94 PHE A N 1
ATOM 715 C CA . PHE A 1 94 ? -11.398 -2.664 2.739 1.00 96.75 94 PHE A CA 1
ATOM 716 C C . PHE A 1 94 ? -10.512 -3.745 2.093 1.00 96.75 94 PHE A C 1
ATOM 718 O O . PHE A 1 94 ? -10.328 -3.778 0.874 1.00 96.75 94 PHE A O 1
ATOM 725 N N . VAL A 1 95 ? -9.918 -4.631 2.891 1.00 95.25 95 VAL A N 1
ATOM 726 C CA . VAL A 1 95 ? -8.964 -5.651 2.428 1.00 95.25 95 VAL A CA 1
ATOM 727 C C . VAL A 1 95 ? -9.683 -6.846 1.796 1.00 95.25 95 VAL A C 1
ATOM 729 O O . VAL A 1 95 ? -9.158 -7.446 0.843 1.00 95.25 95 VAL A O 1
ATOM 732 N N . GLY A 1 96 ? -10.862 -7.185 2.319 1.00 93.38 96 GLY A N 1
ATOM 733 C CA . GLY A 1 96 ? -11.687 -8.322 1.934 1.00 93.38 96 GLY A CA 1
ATOM 734 C C . GLY A 1 96 ? -11.087 -9.659 2.372 1.00 93.38 96 GLY A C 1
ATOM 735 O O . GLY A 1 96 ? -10.451 -9.773 3.414 1.00 93.38 96 GLY A O 1
ATOM 736 N N . ARG A 1 97 ? -11.224 -10.684 1.523 1.00 92.44 97 ARG A N 1
ATOM 737 C CA . ARG A 1 97 ? -10.882 -12.091 1.824 1.00 92.44 97 ARG A CA 1
ATOM 738 C C . ARG A 1 97 ? -9.486 -12.338 2.418 1.00 92.44 97 ARG A C 1
ATOM 740 O O . ARG A 1 97 ? -9.299 -13.293 3.162 1.00 92.44 97 ARG A O 1
ATOM 747 N N . ASN A 1 98 ? -8.501 -11.498 2.102 1.00 91.44 98 ASN A N 1
ATOM 748 C CA . ASN A 1 98 ? -7.133 -11.654 2.609 1.00 91.44 98 ASN A CA 1
ATOM 749 C C . ASN A 1 98 ? -6.898 -10.971 3.966 1.00 91.44 98 ASN A C 1
ATOM 751 O O . ASN A 1 98 ? -5.764 -10.971 4.449 1.00 91.44 98 ASN A O 1
ATOM 755 N N . PHE A 1 99 ? -7.924 -10.376 4.575 1.00 93.19 99 PHE A N 1
ATOM 756 C CA . PHE A 1 99 ? -7.801 -9.625 5.819 1.00 93.19 99 PHE A CA 1
ATOM 757 C C . PHE A 1 99 ? -7.078 -10.393 6.934 1.00 93.19 99 PHE A C 1
ATOM 759 O O . PHE A 1 99 ? -6.127 -9.821 7.461 1.00 93.19 99 PHE A O 1
ATOM 766 N N . PRO A 1 100 ? -7.352 -11.686 7.209 1.00 91.25 100 PRO A N 1
ATOM 767 C CA . PRO A 1 100 ? -6.635 -12.415 8.262 1.00 91.25 100 PRO A CA 1
ATOM 768 C C . PRO A 1 100 ? -5.110 -12.452 8.067 1.00 91.25 100 PRO A C 1
ATOM 770 O O . PRO A 1 100 ? -4.343 -12.453 9.029 1.00 91.25 100 PRO A O 1
ATOM 773 N N . VAL A 1 101 ? -4.640 -12.461 6.814 1.00 88.88 101 VAL A N 1
ATOM 774 C CA . VAL A 1 101 ? -3.204 -12.414 6.497 1.00 88.88 101 VAL A CA 1
ATOM 775 C C . VAL A 1 101 ? -2.633 -11.031 6.806 1.00 88.88 101 VAL A C 1
ATOM 777 O O . VAL A 1 101 ? -1.580 -10.923 7.436 1.00 88.88 101 VAL A O 1
ATOM 780 N N . TYR A 1 102 ? -3.321 -9.971 6.376 1.00 89.94 102 TYR A N 1
ATOM 781 C CA . TYR A 1 102 ? -2.867 -8.593 6.571 1.00 89.94 102 TYR A CA 1
ATOM 782 C C . TYR A 1 102 ? -3.002 -8.123 8.020 1.00 89.94 102 TYR A C 1
ATOM 784 O O . TYR A 1 102 ? -2.121 -7.422 8.500 1.00 89.94 102 TYR A O 1
ATOM 792 N N . GLN A 1 103 ? -4.016 -8.585 8.751 1.00 90.12 103 GLN A N 1
ATOM 793 C CA . GLN A 1 103 ? -4.189 -8.333 10.180 1.00 90.12 103 GLN A CA 1
ATOM 794 C C . GLN A 1 103 ? -2.951 -8.771 10.973 1.00 90.12 103 GLN A C 1
ATOM 796 O O . GLN A 1 103 ? -2.418 -7.989 11.763 1.00 90.12 103 GLN A O 1
ATOM 801 N N . ARG A 1 104 ? -2.435 -9.981 10.704 1.00 87.62 104 ARG A N 1
ATOM 802 C CA . ARG A 1 104 ? -1.189 -10.479 11.309 1.00 87.62 104 ARG A CA 1
ATOM 803 C C . ARG A 1 104 ? 0.031 -9.686 10.846 1.00 87.62 104 ARG A C 1
ATOM 805 O O . ARG A 1 104 ? 0.829 -9.263 11.677 1.00 87.62 104 ARG A O 1
ATOM 812 N N . LYS A 1 105 ? 0.165 -9.443 9.535 1.00 85.81 105 LYS A N 1
ATOM 813 C CA . LYS A 1 105 ? 1.310 -8.705 8.964 1.00 85.81 105 LYS A CA 1
ATOM 814 C C . LYS A 1 105 ? 1.415 -7.263 9.467 1.00 85.81 105 LYS A C 1
ATOM 816 O O . LYS A 1 105 ? 2.520 -6.757 9.620 1.00 85.81 105 LYS A O 1
ATOM 821 N N . TRP A 1 106 ? 0.287 -6.603 9.708 1.00 89.06 106 TRP A N 1
ATOM 822 C CA . TRP A 1 106 ? 0.222 -5.216 10.173 1.00 89.06 106 TRP A CA 1
ATOM 823 C C . TRP A 1 106 ? 0.115 -5.086 11.688 1.00 89.06 106 TRP A C 1
ATOM 825 O O . TRP A 1 106 ? 0.131 -3.970 12.195 1.00 89.06 106 TRP A O 1
ATOM 835 N N . ARG A 1 107 ? 0.049 -6.210 12.416 1.00 84.56 107 ARG A N 1
ATOM 836 C CA . ARG A 1 107 ? -0.002 -6.241 13.884 1.00 84.56 107 ARG A CA 1
ATOM 837 C C . ARG A 1 107 ? -1.175 -5.430 14.438 1.00 84.56 107 ARG A C 1
ATOM 839 O O . ARG A 1 107 ? -1.060 -4.840 15.510 1.00 84.56 107 ARG A O 1
ATOM 846 N N . LEU A 1 108 ? -2.309 -5.426 13.730 1.00 81.06 108 LEU A N 1
ATOM 847 C CA . LEU A 1 108 ? -3.470 -4.615 14.114 1.00 81.06 108 LEU A CA 1
ATOM 848 C C . LEU A 1 108 ? -4.015 -4.989 15.509 1.00 81.06 108 LEU A C 1
ATOM 850 O O . LEU A 1 108 ? -4.685 -4.171 16.116 1.00 81.06 108 LEU A O 1
ATOM 854 N N . ALA A 1 109 ? -3.671 -6.174 16.037 1.00 70.19 109 ALA A N 1
ATOM 855 C CA . ALA A 1 109 ? -4.059 -6.669 17.364 1.00 70.19 109 ALA A CA 1
ATOM 856 C C . ALA A 1 109 ? -2.885 -6.832 18.373 1.00 70.19 109 ALA A C 1
ATOM 858 O O . ALA A 1 109 ? -2.983 -7.607 19.313 1.00 70.19 109 ALA A O 1
ATOM 859 N N . LYS A 1 110 ? -1.760 -6.113 18.204 1.00 63.84 110 LYS A N 1
ATOM 860 C CA . LYS A 1 110 ? -0.599 -6.033 19.138 1.00 63.84 110 LYS A CA 1
ATOM 861 C C . LYS A 1 110 ? 0.245 -7.301 19.433 1.00 63.84 110 LYS A C 1
ATOM 863 O O . LYS A 1 110 ? 1.373 -7.125 19.882 1.00 63.84 110 LYS A O 1
ATOM 868 N N . GLU A 1 111 ? -0.163 -8.527 19.100 1.00 54.72 111 GLU A N 1
ATOM 869 C CA . GLU A 1 111 ? 0.527 -9.753 19.587 1.00 54.72 111 GLU A CA 1
ATOM 870 C C . GLU A 1 111 ? 1.667 -10.380 18.740 1.00 54.72 111 GLU A C 1
ATOM 872 O O . GLU A 1 111 ? 2.208 -11.411 19.127 1.00 54.72 111 GLU A O 1
ATOM 877 N N . ALA A 1 112 ? 2.115 -9.820 17.609 1.00 54.69 112 ALA A N 1
ATOM 878 C CA . ALA A 1 112 ? 3.144 -10.506 16.797 1.00 54.69 112 ALA A CA 1
ATOM 879 C C . ALA A 1 112 ? 4.585 -10.024 17.082 1.00 54.69 112 ALA A C 1
ATOM 881 O O . ALA A 1 112 ? 4.891 -8.843 16.873 1.00 54.69 112 ALA A O 1
ATOM 882 N N . SER A 1 113 ? 5.464 -10.951 17.498 1.00 55.50 113 SER A N 1
ATOM 883 C CA . SER A 1 113 ? 6.880 -10.730 17.858 1.00 55.50 113 SER A CA 1
ATOM 884 C C . SER A 1 113 ? 7.883 -10.860 16.699 1.00 55.50 113 SER A C 1
ATOM 886 O O . SER A 1 113 ? 9.032 -10.476 16.865 1.00 55.50 113 SER A O 1
ATOM 888 N N . ASN A 1 114 ? 7.469 -11.315 15.509 1.00 57.59 114 ASN A N 1
ATOM 889 C CA . ASN A 1 114 ? 8.304 -11.317 14.296 1.00 57.59 114 ASN A CA 1
ATOM 890 C C . ASN A 1 114 ? 7.452 -11.059 13.044 1.00 57.59 114 ASN A C 1
ATOM 892 O O . ASN A 1 114 ? 6.922 -11.981 12.424 1.00 57.59 114 ASN A O 1
ATOM 896 N N . ALA A 1 115 ? 7.286 -9.788 12.671 1.00 59.62 115 ALA A N 1
ATOM 897 C CA . ALA A 1 115 ? 6.544 -9.411 11.471 1.00 59.62 115 ALA A CA 1
ATOM 898 C C . ALA A 1 115 ? 7.496 -9.298 10.275 1.00 59.62 115 ALA A C 1
ATOM 900 O O . ALA A 1 115 ? 8.212 -8.311 10.124 1.00 59.62 115 ALA A O 1
ATOM 901 N N . ASN A 1 116 ? 7.483 -10.307 9.404 1.00 69.31 116 ASN A N 1
ATOM 902 C CA . ASN A 1 116 ? 8.159 -10.218 8.116 1.00 69.31 116 ASN A CA 1
ATOM 903 C C . ASN A 1 116 ? 7.448 -9.170 7.237 1.00 69.31 116 ASN A C 1
ATOM 905 O O . ASN A 1 116 ? 6.290 -9.358 6.848 1.00 69.31 116 ASN A O 1
ATOM 909 N N . SER A 1 117 ? 8.135 -8.068 6.928 1.00 75.56 117 SER A N 1
ATOM 910 C CA . SER A 1 117 ? 7.634 -6.992 6.061 1.00 75.56 117 SER A CA 1
ATOM 911 C C . SER A 1 117 ? 7.547 -7.401 4.586 1.00 75.56 117 SER A C 1
ATOM 913 O O . SER A 1 117 ? 6.869 -6.728 3.806 1.00 75.56 117 SER A O 1
ATOM 915 N N . TRP A 1 118 ? 8.165 -8.527 4.214 1.00 90.19 118 TRP A N 1
ATOM 916 C CA . TRP A 1 118 ? 8.249 -9.000 2.840 1.00 90.19 118 TRP A CA 1
ATOM 917 C C . TRP A 1 118 ? 6.889 -9.340 2.215 1.00 90.19 118 TRP A C 1
ATOM 919 O O . TRP A 1 118 ? 6.000 -9.988 2.798 1.00 90.19 118 TRP A O 1
ATOM 929 N N . ASN A 1 119 ? 6.745 -8.931 0.960 1.00 92.81 119 ASN A N 1
ATOM 930 C CA . ASN A 1 119 ? 5.570 -9.122 0.134 1.00 92.81 119 ASN A CA 1
ATOM 931 C C . ASN A 1 119 ? 5.941 -9.861 -1.159 1.00 92.81 119 ASN A C 1
ATOM 933 O O . ASN A 1 119 ? 6.312 -9.254 -2.159 1.00 92.81 119 ASN A O 1
ATOM 937 N N . TRP A 1 120 ? 5.784 -11.187 -1.132 1.00 93.38 120 TRP A N 1
ATOM 938 C CA . TRP A 1 120 ? 6.045 -12.066 -2.274 1.00 93.38 120 TRP A CA 1
ATOM 939 C C . TRP A 1 120 ? 5.339 -11.637 -3.571 1.00 93.38 120 TRP A C 1
ATOM 941 O O . TRP A 1 120 ? 6.013 -11.522 -4.594 1.00 93.38 120 TRP A O 1
ATOM 951 N N . PRO A 1 121 ? 4.024 -11.339 -3.565 1.00 94.50 121 PRO A N 1
ATOM 952 C CA . PRO A 1 121 ? 3.365 -10.824 -4.760 1.00 94.50 121 PRO A CA 1
ATOM 953 C C . PRO A 1 121 ? 3.963 -9.525 -5.313 1.00 94.50 121 PRO A C 1
ATOM 955 O O . PRO A 1 121 ? 4.083 -9.385 -6.526 1.00 94.50 121 PRO A O 1
ATOM 958 N N . ALA A 1 122 ? 4.341 -8.578 -4.453 1.00 95.06 122 ALA A N 1
ATOM 959 C CA . ALA A 1 122 ? 4.931 -7.321 -4.905 1.00 95.06 122 ALA A CA 1
ATOM 960 C C . ALA A 1 122 ? 6.329 -7.528 -5.508 1.00 95.06 122 ALA A C 1
ATOM 962 O O . ALA A 1 122 ? 6.641 -6.907 -6.516 1.00 95.06 122 ALA A O 1
ATOM 963 N N . PHE A 1 123 ? 7.130 -8.437 -4.944 1.00 95.75 123 PHE A N 1
ATOM 964 C CA . PHE A 1 123 ? 8.444 -8.806 -5.480 1.00 95.75 123 PHE A CA 1
ATOM 965 C C . PHE A 1 123 ? 8.355 -9.381 -6.901 1.00 95.75 123 PHE A C 1
ATOM 967 O O . PHE A 1 123 ? 9.062 -8.926 -7.794 1.00 95.75 123 PHE A O 1
ATOM 974 N N . LEU A 1 124 ? 7.470 -10.361 -7.114 1.00 94.38 124 LEU A N 1
ATOM 975 C CA . LEU A 1 124 ? 7.370 -11.074 -8.393 1.00 94.38 124 LEU A CA 1
ATOM 976 C C . LEU A 1 124 ? 6.597 -10.297 -9.460 1.00 94.38 124 LEU A C 1
ATOM 978 O O . LEU A 1 124 ? 6.909 -10.399 -10.642 1.00 94.38 124 LEU A O 1
ATOM 982 N N . PHE A 1 125 ? 5.566 -9.550 -9.057 1.00 94.69 125 PHE A N 1
ATOM 983 C CA . PHE A 1 125 ? 4.615 -8.948 -9.995 1.00 94.69 125 PHE A CA 1
ATOM 984 C C . PHE A 1 125 ? 4.626 -7.416 -9.993 1.00 94.69 125 PHE A C 1
ATOM 986 O O . PHE A 1 125 ? 3.888 -6.813 -10.772 1.00 94.69 125 PHE A O 1
ATOM 993 N N . GLY A 1 126 ? 5.424 -6.766 -9.140 1.00 94.19 126 GLY A N 1
ATOM 994 C CA . GLY A 1 126 ? 5.641 -5.316 -9.137 1.00 94.19 126 GLY A CA 1
ATOM 995 C C . GLY A 1 126 ? 4.354 -4.496 -9.281 1.00 94.19 126 GLY A C 1
ATOM 996 O O . GLY A 1 126 ? 3.405 -4.632 -8.500 1.00 94.19 126 GLY A O 1
ATOM 997 N N . ALA A 1 127 ? 4.305 -3.663 -10.325 1.00 94.62 127 ALA A N 1
ATOM 998 C CA . ALA A 1 127 ? 3.161 -2.806 -10.630 1.00 94.62 127 ALA A CA 1
ATOM 999 C C . ALA A 1 127 ? 1.852 -3.588 -10.863 1.00 94.62 127 ALA A C 1
ATOM 1001 O O . ALA A 1 127 ? 0.786 -3.102 -10.488 1.00 94.62 127 ALA A O 1
ATOM 1002 N N . PHE A 1 128 ? 1.894 -4.815 -11.395 1.00 95.38 128 PHE A N 1
ATOM 1003 C CA . PHE A 1 128 ? 0.684 -5.622 -11.604 1.00 95.38 128 PHE A CA 1
ATOM 1004 C C . PHE A 1 128 ? 0.024 -6.029 -10.287 1.00 95.38 128 PHE A C 1
ATOM 1006 O O . PHE A 1 128 ? -1.203 -5.996 -10.180 1.00 95.38 128 PHE A O 1
ATOM 1013 N N . TRP A 1 129 ? 0.810 -6.337 -9.250 1.00 96.00 129 TRP A N 1
ATOM 1014 C CA . TRP A 1 129 ? 0.256 -6.566 -7.914 1.00 96.00 129 TRP A CA 1
ATOM 1015 C C . TRP A 1 129 ? -0.407 -5.300 -7.352 1.00 96.00 129 TRP A C 1
ATOM 1017 O O . TRP A 1 129 ? -1.482 -5.369 -6.749 1.00 96.00 129 TRP A O 1
ATOM 1027 N N . MET A 1 130 ? 0.187 -4.129 -7.596 1.00 96.31 130 MET A N 1
ATOM 1028 C CA . MET A 1 130 ? -0.387 -2.847 -7.183 1.00 96.31 130 MET A CA 1
ATOM 1029 C C . MET A 1 130 ? -1.699 -2.543 -7.924 1.00 96.31 130 MET A C 1
ATOM 1031 O O . MET A 1 130 ? -2.671 -2.139 -7.285 1.00 96.31 130 MET A O 1
ATOM 1035 N N . LEU A 1 131 ? -1.773 -2.809 -9.235 1.00 95.75 131 LEU A N 1
ATOM 1036 C CA . LEU A 1 131 ? -3.005 -2.703 -10.032 1.00 95.75 131 LEU A CA 1
ATOM 1037 C C . LEU A 1 131 ? -4.089 -3.657 -9.522 1.00 95.75 131 LEU A C 1
ATOM 1039 O O . LEU A 1 131 ? -5.236 -3.248 -9.325 1.00 95.75 131 LEU A O 1
ATOM 1043 N N . TYR A 1 132 ? -3.716 -4.908 -9.244 1.00 95.38 132 TYR A N 1
ATOM 1044 C CA . TYR A 1 132 ? -4.609 -5.917 -8.679 1.00 95.38 132 TYR A CA 1
ATOM 1045 C C . TYR A 1 132 ? -5.226 -5.457 -7.350 1.00 95.38 132 TYR A C 1
ATOM 1047 O O . TYR A 1 132 ? -6.433 -5.614 -7.143 1.00 95.38 132 TYR A O 1
ATOM 1055 N N . ARG A 1 133 ? -4.417 -4.839 -6.476 1.00 94.62 133 ARG A N 1
ATOM 1056 C CA . ARG A 1 133 ? -4.824 -4.265 -5.177 1.00 94.62 133 ARG A CA 1
ATOM 1057 C C . ARG A 1 133 ? -5.355 -2.835 -5.261 1.00 94.62 133 ARG A C 1
ATOM 1059 O O . ARG A 1 133 ? -5.558 -2.209 -4.226 1.00 94.62 133 ARG A O 1
ATOM 1066 N N . ARG A 1 134 ? -5.614 -2.339 -6.476 1.00 94.50 134 ARG A N 1
ATOM 1067 C CA . ARG A 1 134 ? -6.224 -1.030 -6.768 1.00 94.50 134 ARG A CA 1
ATOM 1068 C C . ARG A 1 134 ? -5.424 0.183 -6.299 1.00 94.50 134 ARG A C 1
ATOM 1070 O O . ARG A 1 134 ? -5.959 1.286 -6.208 1.00 94.50 134 ARG A O 1
ATOM 1077 N N . MET A 1 135 ? -4.125 0.020 -6.091 1.00 95.94 135 MET A N 1
ATOM 1078 C CA . MET A 1 135 ? -3.214 1.116 -5.780 1.00 95.94 135 MET A CA 1
ATOM 1079 C C . MET A 1 135 ? -2.765 1.825 -7.064 1.00 95.94 135 MET A C 1
ATOM 1081 O O . MET A 1 135 ? -1.574 1.913 -7.341 1.00 95.94 135 MET A O 1
ATOM 1085 N N . TYR A 1 136 ? -3.712 2.311 -7.873 1.00 95.12 136 TYR A N 1
ATOM 1086 C CA . TYR A 1 136 ? -3.434 2.796 -9.232 1.00 95.12 136 TYR A CA 1
ATOM 1087 C C . TYR A 1 136 ? -2.416 3.939 -9.264 1.00 95.12 136 TYR A C 1
ATOM 1089 O O . TYR A 1 136 ? -1.475 3.885 -10.042 1.00 95.12 136 TYR A O 1
ATOM 1097 N N . ALA A 1 137 ? -2.539 4.920 -8.365 1.00 95.56 137 ALA A N 1
ATOM 1098 C CA . ALA A 1 137 ? -1.579 6.022 -8.280 1.00 95.56 137 ALA A CA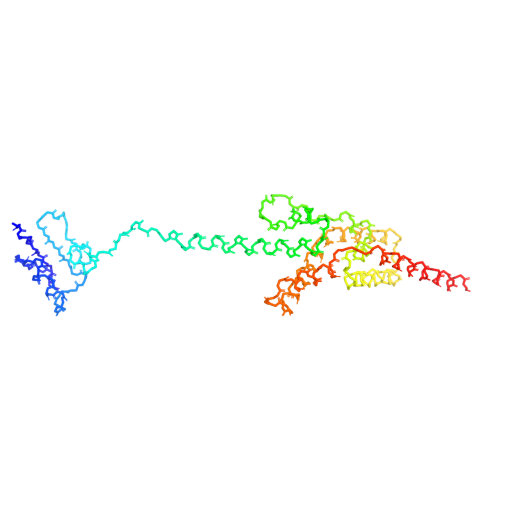 1
ATOM 1099 C C . ALA A 1 137 ? -0.163 5.543 -7.909 1.00 95.56 137 ALA A C 1
ATOM 1101 O O . ALA A 1 137 ? 0.819 6.025 -8.467 1.00 95.56 137 ALA A O 1
ATOM 1102 N N . VAL A 1 138 ? -0.059 4.563 -7.003 1.00 96.06 138 VAL A N 1
ATOM 1103 C CA . VAL A 1 138 ? 1.229 3.969 -6.606 1.00 96.06 138 VAL A CA 1
ATOM 1104 C C . VAL A 1 138 ? 1.820 3.167 -7.765 1.00 96.06 138 VAL A C 1
ATOM 1106 O O . VAL A 1 138 ? 3.003 3.302 -8.048 1.00 96.06 138 VAL A O 1
ATOM 1109 N N . ALA A 1 139 ? 0.996 2.390 -8.476 1.00 96.19 139 ALA A N 1
ATOM 1110 C CA . ALA A 1 139 ? 1.411 1.637 -9.656 1.00 96.19 139 ALA A CA 1
ATOM 1111 C C . ALA A 1 139 ? 1.942 2.565 -10.758 1.00 96.19 139 ALA A C 1
ATOM 1113 O O . ALA A 1 139 ? 3.007 2.307 -11.309 1.00 96.19 139 ALA A O 1
ATOM 1114 N N . THR A 1 140 ? 1.247 3.672 -11.036 1.00 96.25 140 THR A N 1
ATOM 1115 C CA . THR A 1 140 ? 1.696 4.682 -12.002 1.00 96.25 140 THR A CA 1
ATOM 1116 C C . THR A 1 140 ? 3.023 5.304 -11.580 1.00 96.25 140 THR A C 1
ATOM 1118 O O . THR A 1 140 ? 3.946 5.352 -12.386 1.00 96.25 140 THR A O 1
ATOM 1121 N N . GLY A 1 141 ? 3.159 5.726 -10.317 1.00 96.75 141 GLY A N 1
ATOM 1122 C CA . GLY A 1 141 ? 4.424 6.254 -9.798 1.00 96.75 141 GLY A CA 1
ATOM 1123 C C . GLY A 1 141 ? 5.570 5.246 -9.915 1.00 96.75 141 GLY A C 1
ATOM 1124 O O . GLY A 1 141 ? 6.663 5.603 -10.343 1.00 96.75 141 GLY A O 1
ATOM 1125 N N . TRP A 1 142 ? 5.304 3.972 -9.622 1.00 95.94 142 TRP A N 1
ATOM 1126 C CA . TRP A 1 142 ? 6.276 2.889 -9.766 1.00 95.94 142 TRP A CA 1
ATOM 1127 C C . TRP A 1 142 ? 6.727 2.698 -11.219 1.00 95.94 142 TRP A C 1
ATOM 1129 O O . TRP A 1 142 ? 7.921 2.603 -11.485 1.00 95.94 142 TRP A O 1
ATOM 1139 N N . ILE A 1 143 ? 5.787 2.693 -12.170 1.00 95.12 143 ILE A N 1
ATOM 1140 C CA . ILE A 1 143 ? 6.084 2.591 -13.608 1.00 95.12 143 ILE A CA 1
ATOM 1141 C C . ILE A 1 143 ? 6.910 3.791 -14.080 1.00 95.12 143 ILE A C 1
ATOM 1143 O O . ILE A 1 143 ? 7.873 3.599 -14.814 1.00 95.12 143 ILE A O 1
ATOM 1147 N N . ILE A 1 144 ? 6.582 5.007 -13.632 1.00 96.50 144 ILE A N 1
ATOM 1148 C CA . ILE A 1 144 ? 7.348 6.219 -13.960 1.00 96.50 144 ILE A CA 1
ATOM 1149 C C . ILE A 1 144 ? 8.790 6.104 -13.457 1.00 96.50 144 ILE A C 1
ATOM 1151 O O . ILE A 1 144 ? 9.714 6.419 -14.200 1.00 96.50 144 ILE A O 1
ATOM 1155 N N . VAL A 1 145 ? 8.995 5.627 -12.225 1.00 95.88 145 VAL A N 1
ATOM 1156 C CA . VAL A 1 145 ? 10.341 5.424 -11.664 1.00 95.88 145 VAL A CA 1
ATOM 1157 C C . VAL A 1 145 ? 11.126 4.392 -12.472 1.00 95.88 145 VAL A C 1
ATOM 1159 O O . VAL A 1 145 ? 12.270 4.657 -12.829 1.00 95.88 145 VAL A O 1
ATOM 1162 N N . LEU A 1 146 ? 10.517 3.249 -12.807 1.00 94.56 146 LEU A N 1
ATOM 1163 C CA . LEU A 1 146 ? 11.166 2.224 -13.632 1.00 94.56 146 LEU A CA 1
ATOM 1164 C C . LEU A 1 146 ? 11.530 2.759 -15.017 1.00 94.56 146 LEU A C 1
ATOM 1166 O O . LEU A 1 146 ? 12.650 2.567 -15.472 1.00 94.56 146 LEU A O 1
ATOM 1170 N N . PHE A 1 147 ? 10.606 3.469 -15.662 1.00 93.38 147 PHE A N 1
ATOM 1171 C CA . PHE A 1 147 ? 10.833 4.049 -16.979 1.00 93.38 147 PHE A CA 1
ATOM 1172 C C . PHE A 1 147 ? 11.943 5.108 -16.955 1.00 93.38 147 PHE A C 1
ATOM 1174 O O . PHE A 1 147 ? 12.821 5.103 -17.814 1.00 93.38 147 PHE A O 1
ATOM 1181 N N . GLY A 1 148 ? 11.952 5.977 -15.940 1.00 94.56 148 GLY A N 1
ATOM 1182 C CA . GLY A 1 148 ? 13.019 6.957 -15.740 1.00 94.56 148 GLY A CA 1
ATOM 1183 C C . GLY A 1 148 ? 14.383 6.303 -15.517 1.00 94.56 148 GLY A C 1
ATOM 1184 O O . GLY A 1 148 ? 15.383 6.774 -16.054 1.00 94.56 148 GLY A O 1
ATOM 1185 N N . LEU A 1 149 ? 14.420 5.186 -14.789 1.00 93.50 149 LEU A N 1
ATOM 1186 C CA . LEU A 1 149 ? 15.638 4.411 -14.570 1.00 93.50 149 LEU A CA 1
ATOM 1187 C C . LEU A 1 149 ? 16.141 3.757 -15.863 1.00 93.50 149 LEU A C 1
ATOM 1189 O O . LEU A 1 149 ? 17.326 3.856 -16.163 1.00 93.50 149 LEU A O 1
ATOM 1193 N N . SER A 1 150 ? 15.244 3.200 -16.682 1.00 90.81 150 SER A N 1
ATOM 1194 C CA . SER A 1 150 ? 15.592 2.668 -18.007 1.00 90.81 150 SER A CA 1
ATOM 1195 C C . SER A 1 150 ? 16.147 3.741 -18.947 1.00 90.81 150 SER A C 1
ATOM 1197 O O . SER A 1 150 ? 17.115 3.497 -19.663 1.00 90.81 150 SER A O 1
ATOM 1199 N N . ILE A 1 151 ? 15.577 4.950 -18.930 1.00 92.06 151 ILE A N 1
ATOM 1200 C CA . ILE A 1 151 ? 16.111 6.083 -19.699 1.00 92.06 151 ILE A CA 1
ATOM 1201 C C . ILE A 1 151 ? 17.516 6.450 -19.208 1.00 92.06 151 ILE A C 1
ATOM 1203 O O . ILE A 1 151 ? 18.427 6.623 -20.018 1.00 92.06 151 ILE A O 1
ATOM 1207 N N . ALA A 1 152 ? 17.705 6.553 -17.890 1.00 93.69 152 ALA A N 1
ATOM 1208 C CA . ALA A 1 152 ? 18.992 6.899 -17.298 1.00 93.69 152 ALA A CA 1
ATOM 1209 C C . ALA A 1 152 ? 20.085 5.877 -17.653 1.00 93.69 152 ALA A C 1
ATOM 1211 O O . ALA A 1 152 ? 21.190 6.283 -18.008 1.00 93.69 152 ALA A O 1
ATOM 1212 N N . GLU A 1 153 ? 19.770 4.577 -17.629 1.00 93.44 153 GLU A N 1
ATOM 1213 C CA . GLU A 1 153 ? 20.673 3.504 -18.067 1.00 93.44 153 GLU A CA 1
ATOM 1214 C C . GLU A 1 153 ? 21.144 3.689 -19.517 1.00 93.44 153 GLU A C 1
ATOM 1216 O O . GLU A 1 153 ? 22.332 3.519 -19.804 1.00 93.44 153 GLU A O 1
ATOM 1221 N N . GLY A 1 154 ? 20.236 4.091 -20.413 1.00 89.31 154 GLY A N 1
ATOM 1222 C CA . GLY A 1 154 ? 20.555 4.374 -21.813 1.00 89.31 154 GLY A CA 1
ATOM 1223 C C . GLY A 1 154 ? 21.516 5.553 -21.982 1.00 89.31 154 GLY A C 1
ATOM 1224 O O . GLY A 1 154 ? 22.444 5.478 -22.783 1.00 89.31 154 GLY A O 1
ATOM 1225 N N . PHE A 1 155 ? 21.350 6.618 -21.191 1.00 94.06 155 PHE A N 1
ATOM 1226 C CA . PHE A 1 155 ? 22.232 7.790 -21.244 1.00 94.06 155 PHE A CA 1
ATOM 1227 C C . PHE A 1 155 ? 23.647 7.519 -20.726 1.00 94.06 155 PHE A C 1
ATOM 1229 O O . PHE A 1 155 ? 24.601 8.103 -21.234 1.00 94.06 155 PHE A O 1
ATOM 1236 N N . ILE A 1 156 ? 23.794 6.653 -19.720 1.00 93.62 156 ILE A N 1
ATOM 1237 C CA . ILE A 1 156 ? 25.101 6.331 -19.125 1.00 93.62 156 ILE A CA 1
ATOM 1238 C C . ILE A 1 156 ? 25.793 5.136 -19.794 1.00 93.62 156 ILE A C 1
ATOM 1240 O O . ILE A 1 156 ? 26.911 4.798 -19.411 1.00 93.62 156 ILE A O 1
ATOM 1244 N N . GLY A 1 157 ? 25.142 4.478 -20.760 1.00 91.69 157 GLY A N 1
ATOM 1245 C CA . GLY A 1 157 ? 25.670 3.278 -21.412 1.00 91.69 157 GLY A CA 1
ATOM 1246 C C . GLY A 1 157 ? 25.853 2.113 -20.436 1.00 91.69 157 GLY A C 1
ATOM 1247 O O . GLY A 1 157 ? 26.893 1.453 -20.444 1.00 91.69 157 GLY A O 1
ATOM 1248 N N . ALA A 1 158 ? 24.877 1.891 -19.548 1.00 90.62 158 ALA A N 1
ATOM 1249 C CA . ALA A 1 158 ? 24.964 0.861 -18.519 1.00 90.62 158 ALA A CA 1
ATOM 1250 C C . ALA A 1 158 ? 25.193 -0.534 -19.128 1.00 90.62 158 ALA A C 1
ATOM 1252 O O . ALA A 1 158 ? 24.565 -0.926 -20.110 1.00 90.62 158 ALA A O 1
ATOM 1253 N N . SER A 1 159 ? 26.096 -1.310 -18.521 1.00 93.44 159 SER A N 1
ATOM 1254 C CA . SER A 1 159 ? 26.321 -2.697 -18.942 1.00 93.44 159 SER A CA 1
ATOM 1255 C C . SER A 1 159 ? 25.091 -3.576 -18.673 1.00 93.44 159 SER A C 1
ATOM 1257 O O . SER A 1 159 ? 24.358 -3.349 -17.711 1.00 93.44 159 SER A O 1
ATOM 1259 N N . SER A 1 160 ? 24.923 -4.660 -19.440 1.00 91.00 160 SER A N 1
ATOM 1260 C CA . SER A 1 160 ? 23.821 -5.624 -19.248 1.00 91.00 160 SER A CA 1
ATOM 1261 C C . SER A 1 160 ? 23.738 -6.180 -17.815 1.00 91.00 160 SER A C 1
ATOM 1263 O O . SER A 1 160 ? 22.646 -6.434 -17.296 1.00 91.00 160 SER A O 1
ATOM 1265 N N . ASN A 1 161 ? 24.886 -6.356 -17.151 1.00 93.38 161 ASN A N 1
ATOM 1266 C CA . ASN A 1 161 ? 24.947 -6.821 -15.762 1.00 93.38 161 ASN A CA 1
ATOM 1267 C C . ASN A 1 161 ? 24.427 -5.752 -14.785 1.00 93.38 161 ASN A C 1
ATOM 1269 O O . ASN A 1 161 ? 23.752 -6.085 -13.807 1.00 93.38 161 ASN A O 1
ATOM 1273 N N . ALA A 1 162 ? 24.700 -4.472 -15.062 1.00 91.00 162 ALA A N 1
ATOM 1274 C CA . ALA A 1 162 ? 24.184 -3.357 -14.272 1.00 91.00 162 ALA A CA 1
ATOM 1275 C C . ALA A 1 162 ? 22.655 -3.253 -14.397 1.00 91.00 162 ALA A C 1
ATOM 1277 O O . ALA A 1 162 ? 21.976 -3.237 -13.371 1.00 91.00 162 ALA A O 1
ATOM 1278 N N . SER A 1 163 ? 22.106 -3.312 -15.615 1.00 90.88 163 SER A N 1
ATOM 1279 C CA . SER A 1 163 ? 20.650 -3.302 -15.854 1.00 90.88 163 SER A CA 1
ATOM 1280 C C . SER A 1 163 ? 19.929 -4.476 -15.180 1.00 90.88 163 SER A C 1
ATOM 1282 O O . SER A 1 163 ? 18.866 -4.319 -14.574 1.00 90.88 163 SER A O 1
ATOM 1284 N N . THR A 1 164 ? 20.534 -5.670 -15.205 1.00 92.62 164 THR A N 1
ATOM 1285 C CA . THR A 1 164 ? 19.991 -6.845 -14.497 1.00 92.62 164 THR A CA 1
ATOM 1286 C C . THR A 1 164 ? 19.971 -6.619 -12.985 1.00 92.62 164 THR A C 1
ATOM 1288 O O . THR A 1 164 ? 18.967 -6.890 -12.325 1.00 92.62 164 THR A O 1
ATOM 1291 N N . THR A 1 165 ? 21.056 -6.073 -12.431 1.00 94.31 165 THR A N 1
ATOM 1292 C CA . THR A 1 165 ? 21.164 -5.755 -10.998 1.00 94.31 165 THR A CA 1
ATOM 1293 C C . THR A 1 165 ? 20.112 -4.734 -10.580 1.00 94.31 165 THR A C 1
ATOM 1295 O O . THR A 1 165 ? 19.451 -4.906 -9.557 1.00 94.31 165 THR A O 1
ATOM 1298 N N . ILE A 1 166 ? 19.905 -3.704 -11.398 1.00 92.19 166 ILE A N 1
ATOM 1299 C CA . ILE A 1 166 ? 18.887 -2.680 -11.183 1.00 92.19 166 ILE A CA 1
ATOM 1300 C C . ILE A 1 166 ? 17.480 -3.288 -11.199 1.00 92.19 166 ILE A C 1
ATOM 1302 O O . ILE A 1 166 ? 16.688 -3.031 -10.292 1.00 92.19 166 ILE A O 1
ATOM 1306 N N . THR A 1 167 ? 17.184 -4.152 -12.170 1.00 91.62 167 THR A N 1
ATOM 1307 C CA . THR A 1 167 ? 15.882 -4.827 -12.282 1.00 91.62 167 THR A CA 1
ATOM 1308 C C . THR A 1 167 ? 15.593 -5.705 -11.062 1.00 91.62 167 THR A C 1
ATOM 1310 O O . THR A 1 167 ? 14.511 -5.627 -10.474 1.00 91.62 167 THR A O 1
ATOM 1313 N N . LEU A 1 168 ? 16.571 -6.505 -10.625 1.00 94.88 168 LEU A N 1
ATOM 1314 C CA . LEU A 1 168 ? 16.455 -7.326 -9.416 1.00 94.88 168 LEU A CA 1
ATOM 1315 C C . LEU A 1 168 ? 16.306 -6.463 -8.156 1.00 94.88 168 LEU A C 1
ATOM 1317 O O . LEU A 1 168 ? 15.483 -6.772 -7.291 1.00 94.88 168 LEU A O 1
ATOM 1321 N N . GLY A 1 169 ? 17.053 -5.360 -8.071 1.00 95.38 169 GLY A N 1
ATOM 1322 C CA . GLY A 1 169 ? 16.957 -4.382 -6.990 1.00 95.38 169 GLY A CA 1
ATOM 1323 C C . GLY A 1 169 ? 15.575 -3.734 -6.911 1.00 95.38 169 GLY A C 1
ATOM 1324 O O . GLY A 1 169 ? 15.002 -3.639 -5.825 1.00 95.38 169 GLY A O 1
ATOM 1325 N N . ALA A 1 170 ? 14.990 -3.365 -8.052 1.00 94.56 170 ALA A N 1
ATOM 1326 C CA . ALA A 1 170 ? 13.635 -2.832 -8.118 1.00 94.56 170 ALA A CA 1
ATOM 1327 C C . ALA A 1 170 ? 12.595 -3.869 -7.667 1.00 94.56 170 ALA A C 1
ATOM 1329 O O . ALA A 1 170 ? 11.716 -3.547 -6.867 1.00 94.56 170 ALA A O 1
ATOM 1330 N N . GLY A 1 171 ? 12.720 -5.128 -8.096 1.00 94.69 171 GLY A N 1
ATOM 1331 C CA . GLY A 1 171 ? 11.888 -6.225 -7.593 1.00 94.69 171 GLY A CA 1
ATOM 1332 C C . GLY A 1 171 ? 11.990 -6.366 -6.073 1.00 94.69 171 GLY A C 1
ATOM 1333 O O . GLY A 1 171 ? 10.975 -6.374 -5.373 1.00 94.69 171 GLY A O 1
ATOM 1334 N N . ALA A 1 172 ? 13.211 -6.397 -5.531 1.00 95.31 172 ALA A N 1
ATOM 1335 C CA . ALA A 1 172 ? 13.449 -6.479 -4.090 1.00 95.31 172 ALA A CA 1
ATOM 1336 C C . ALA A 1 172 ? 12.846 -5.291 -3.322 1.00 95.31 172 ALA A C 1
ATOM 1338 O O . ALA A 1 172 ? 12.228 -5.487 -2.272 1.00 95.31 172 ALA A O 1
ATOM 1339 N N . ALA A 1 173 ? 12.951 -4.078 -3.869 1.00 95.12 173 ALA A N 1
ATOM 1340 C CA . ALA A 1 173 ? 12.315 -2.885 -3.321 1.00 95.12 173 ALA A CA 1
ATOM 1341 C C . ALA A 1 173 ? 10.780 -2.993 -3.339 1.00 95.12 173 ALA A C 1
ATOM 1343 O O . ALA A 1 173 ? 10.130 -2.660 -2.348 1.00 95.12 173 ALA A O 1
ATOM 1344 N N . ALA A 1 174 ? 10.180 -3.519 -4.412 1.00 95.56 174 ALA A N 1
ATOM 1345 C CA . ALA A 1 174 ? 8.742 -3.783 -4.451 1.00 95.56 174 ALA A CA 1
ATOM 1346 C C . ALA A 1 174 ? 8.335 -4.805 -3.378 1.00 95.56 174 ALA A C 1
ATOM 1348 O O . ALA A 1 174 ? 7.331 -4.617 -2.689 1.00 95.56 174 ALA A O 1
ATOM 1349 N N . GLY A 1 175 ? 9.133 -5.858 -3.192 1.00 95.06 175 GLY A N 1
ATOM 1350 C CA . GLY A 1 175 ? 8.929 -6.880 -2.168 1.00 95.06 175 GLY A CA 1
ATOM 1351 C C . GLY A 1 175 ? 8.966 -6.332 -0.744 1.00 95.06 175 GLY A C 1
ATOM 1352 O O . GLY A 1 175 ? 8.088 -6.651 0.059 1.00 95.06 175 GLY A O 1
ATOM 1353 N N . SER A 1 176 ? 9.942 -5.484 -0.422 1.00 93.25 176 SER A N 1
ATOM 1354 C CA . SER A 1 176 ? 10.103 -4.919 0.922 1.00 93.25 176 SER A CA 1
ATOM 1355 C C . SER A 1 176 ? 9.103 -3.797 1.221 1.00 93.25 176 SER A C 1
ATOM 1357 O O . SER A 1 176 ? 8.556 -3.733 2.324 1.00 93.25 176 SER A O 1
ATOM 1359 N N . LEU A 1 177 ? 8.804 -2.942 0.238 1.00 93.00 177 LEU A N 1
ATOM 1360 C CA . LEU A 1 177 ? 7.921 -1.785 0.410 1.00 93.00 177 LEU A CA 1
ATOM 1361 C C . LEU A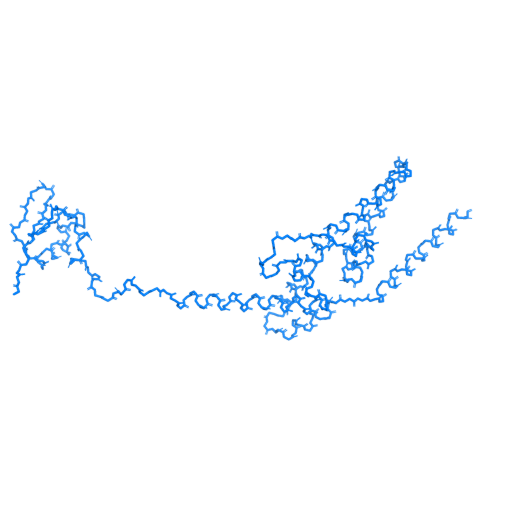 1 177 ? 6.450 -2.107 0.160 1.00 93.00 177 LEU A C 1
ATOM 1363 O O . LEU A 1 177 ? 5.580 -1.424 0.697 1.00 93.00 177 LEU A O 1
ATOM 1367 N N . GLY A 1 178 ? 6.134 -3.143 -0.618 1.00 92.88 178 GLY A N 1
ATOM 1368 C CA . GLY A 1 178 ? 4.773 -3.400 -1.088 1.00 92.88 178 GLY A CA 1
ATOM 1369 C C . GLY A 1 178 ? 3.755 -3.516 0.045 1.00 92.88 178 GLY A C 1
ATOM 1370 O O . GLY A 1 178 ? 2.658 -2.969 -0.043 1.00 92.88 178 GLY A O 1
ATOM 1371 N N . ASN A 1 179 ? 4.114 -4.182 1.148 1.00 93.00 179 ASN A N 1
ATOM 1372 C CA . ASN A 1 179 ? 3.234 -4.275 2.316 1.00 93.00 179 ASN A CA 1
ATOM 1373 C C . ASN A 1 179 ? 3.004 -2.916 3.002 1.00 93.00 179 ASN A C 1
ATOM 1375 O O . ASN A 1 179 ? 1.878 -2.622 3.402 1.00 93.00 179 ASN A O 1
ATOM 1379 N N . HIS A 1 180 ? 4.051 -2.097 3.114 1.00 92.12 180 HIS A N 1
ATOM 1380 C CA . HIS A 1 180 ? 3.979 -0.766 3.715 1.00 92.12 180 HIS A CA 1
ATOM 1381 C C . HIS A 1 180 ? 3.162 0.200 2.849 1.00 92.12 180 HIS A C 1
ATOM 1383 O O . HIS A 1 180 ? 2.271 0.875 3.358 1.00 92.12 180 HIS A O 1
ATOM 1389 N N . LEU A 1 181 ? 3.392 0.202 1.533 1.00 94.69 181 LEU A N 1
ATOM 1390 C C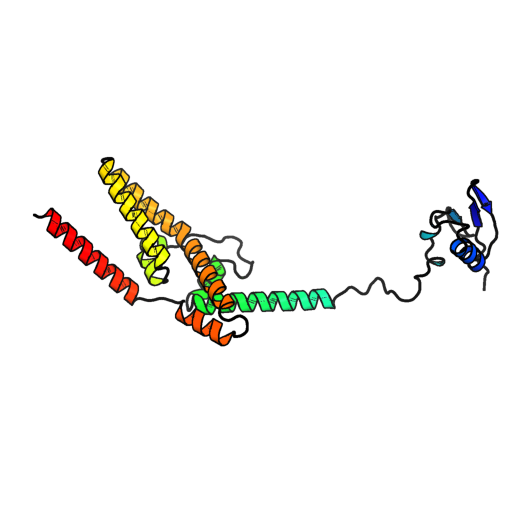A . LEU A 1 181 ? 2.632 1.005 0.573 1.00 94.69 181 LEU A CA 1
ATOM 1391 C C . LEU A 1 181 ? 1.141 0.662 0.607 1.00 94.69 181 LEU A C 1
ATOM 1393 O O . LEU A 1 181 ? 0.299 1.558 0.560 1.00 94.69 181 LEU A O 1
ATOM 1397 N N . TYR A 1 182 ? 0.806 -0.623 0.743 1.00 95.38 182 TYR A N 1
ATOM 1398 C CA . TYR A 1 182 ? -0.588 -1.040 0.842 1.00 95.38 182 TYR A CA 1
ATOM 1399 C C . TYR A 1 182 ? -1.243 -0.632 2.163 1.00 95.38 182 TYR A C 1
ATOM 1401 O O . TYR A 1 182 ? -2.394 -0.199 2.146 1.00 95.38 182 TYR A O 1
ATOM 1409 N N . LEU A 1 183 ? -0.515 -0.689 3.282 1.00 94.38 183 LEU A N 1
ATOM 1410 C CA . LEU A 1 183 ? -1.004 -0.157 4.556 1.00 94.38 183 LEU A CA 1
ATOM 1411 C C . LEU A 1 183 ? -1.215 1.361 4.481 1.00 94.38 183 LEU A C 1
ATOM 1413 O O . LEU A 1 183 ? -2.279 1.847 4.846 1.00 94.38 183 LEU A O 1
ATOM 1417 N N . TRP A 1 184 ? -0.242 2.109 3.952 1.00 94.38 184 TRP A N 1
ATOM 1418 C CA . TRP A 1 184 ? -0.364 3.555 3.753 1.00 94.38 184 TRP A CA 1
ATOM 1419 C C . TRP A 1 184 ? -1.582 3.907 2.890 1.00 94.38 184 TRP A C 1
ATOM 1421 O O . TRP A 1 184 ? -2.365 4.792 3.238 1.00 94.38 184 TRP A O 1
ATOM 1431 N N . HIS A 1 185 ? -1.788 3.168 1.799 1.00 96.31 185 HIS A N 1
ATOM 1432 C CA . HIS A 1 185 ? -2.944 3.341 0.929 1.00 96.31 185 HIS A CA 1
ATOM 1433 C C . HIS A 1 185 ? -4.264 3.040 1.653 1.00 96.31 185 HIS A C 1
ATOM 1435 O O . HIS A 1 185 ? -5.197 3.838 1.563 1.00 96.31 185 HIS A O 1
ATOM 1441 N N . ALA A 1 186 ? -4.341 1.932 2.395 1.00 95.94 186 ALA A N 1
ATOM 1442 C CA . ALA A 1 186 ? -5.518 1.574 3.184 1.00 95.94 186 ALA A CA 1
ATOM 1443 C C . ALA A 1 186 ? -5.854 2.667 4.206 1.00 95.94 186 ALA A C 1
ATOM 1445 O O . ALA A 1 186 ? -6.986 3.145 4.239 1.00 95.94 186 ALA A O 1
ATOM 1446 N N . ASN A 1 187 ? -4.857 3.128 4.964 1.00 96.06 187 ASN A N 1
ATOM 1447 C CA . ASN A 1 187 ? -5.013 4.181 5.967 1.00 96.06 187 ASN A CA 1
ATOM 1448 C C . ASN A 1 187 ? -5.550 5.465 5.344 1.00 96.06 187 ASN A C 1
ATOM 1450 O O . ASN A 1 187 ? -6.485 6.062 5.872 1.00 96.06 187 ASN A O 1
ATOM 1454 N N . ARG A 1 188 ? -4.993 5.867 4.196 1.00 96.38 188 ARG A N 1
ATOM 1455 C CA . ARG A 1 188 ? -5.443 7.053 3.469 1.00 96.38 188 ARG A CA 1
ATOM 1456 C C . ARG A 1 188 ? -6.909 6.934 3.054 1.00 96.38 188 ARG A C 1
ATOM 1458 O O . ARG A 1 188 ? -7.683 7.850 3.307 1.00 96.38 188 ARG A O 1
ATOM 1465 N N . ILE A 1 189 ? -7.306 5.815 2.449 1.00 96.06 189 ILE A N 1
ATOM 1466 C CA . ILE A 1 189 ? -8.689 5.619 1.993 1.00 96.06 189 ILE A CA 1
ATOM 1467 C C . ILE A 1 189 ? -9.665 5.531 3.172 1.00 96.06 189 ILE A C 1
ATOM 1469 O O . ILE A 1 189 ? -10.746 6.113 3.098 1.00 96.06 189 ILE A O 1
ATOM 1473 N N . ILE A 1 190 ? -9.288 4.853 4.259 1.00 96.06 190 ILE A N 1
ATOM 1474 C CA . ILE A 1 190 ? -10.115 4.740 5.468 1.00 96.06 190 ILE A CA 1
ATOM 1475 C C . ILE A 1 190 ? -10.289 6.104 6.137 1.00 96.06 190 ILE A C 1
ATOM 1477 O O . ILE A 1 190 ? -11.416 6.478 6.458 1.00 96.06 190 ILE A O 1
ATOM 1481 N N . ALA A 1 191 ? -9.212 6.877 6.291 1.00 95.62 191 ALA A N 1
ATOM 1482 C CA . ALA A 1 191 ? -9.278 8.227 6.844 1.00 95.62 191 ALA A CA 1
ATOM 1483 C C . ALA A 1 191 ? -10.165 9.142 5.987 1.00 9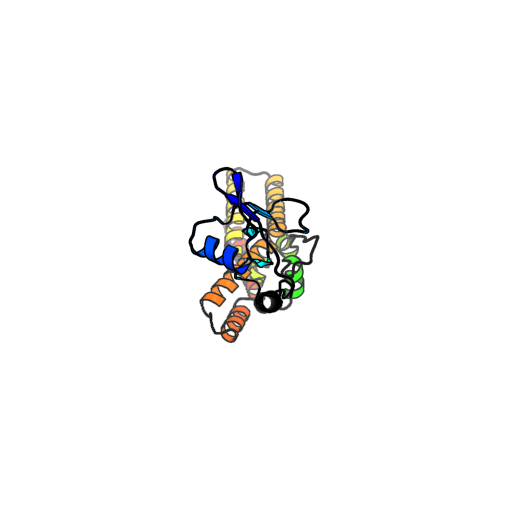5.62 191 ALA A C 1
ATOM 1485 O O . ALA A 1 191 ? -11.053 9.814 6.506 1.00 95.62 191 ALA A O 1
ATOM 1486 N N . GLU A 1 192 ? -9.986 9.117 4.664 1.00 95.38 192 GLU A N 1
ATOM 1487 C CA . GLU A 1 192 ? -10.828 9.868 3.732 1.00 95.38 192 GLU A CA 1
ATOM 1488 C C . GLU A 1 192 ? -12.307 9.470 3.814 1.00 95.38 192 GLU A C 1
ATOM 1490 O O . GLU A 1 192 ? -13.181 10.332 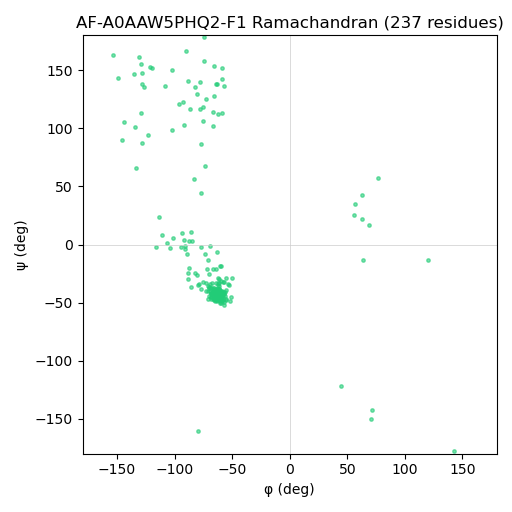3.742 1.00 95.38 192 GLU A O 1
ATOM 1495 N N . ALA A 1 193 ? -12.608 8.177 3.935 1.00 95.38 193 ALA A N 1
ATOM 1496 C CA . ALA A 1 193 ? -13.983 7.701 4.020 1.00 95.38 193 ALA A CA 1
ATOM 1497 C C . ALA A 1 193 ? -14.645 8.112 5.346 1.00 95.38 193 ALA A C 1
ATOM 1499 O O . ALA A 1 193 ? -15.789 8.560 5.327 1.00 95.38 193 ALA A O 1
ATOM 1500 N N . ARG A 1 194 ? -13.909 8.057 6.466 1.00 94.75 194 ARG A N 1
ATOM 1501 C CA . ARG A 1 194 ? -14.378 8.535 7.779 1.00 94.75 194 ARG A CA 1
ATOM 1502 C C . ARG A 1 194 ? -14.678 10.029 7.780 1.00 94.75 194 ARG A C 1
ATOM 1504 O O . ARG A 1 194 ? -15.703 10.436 8.304 1.00 94.75 194 ARG A O 1
ATOM 1511 N N . MET A 1 195 ? -13.837 10.839 7.134 1.00 94.00 195 MET A N 1
ATOM 1512 C CA . MET A 1 195 ? -14.087 12.281 7.010 1.00 94.00 195 MET A CA 1
ATOM 1513 C C . MET A 1 195 ? -15.349 12.602 6.195 1.00 94.00 195 MET A C 1
ATOM 1515 O O . MET A 1 195 ? -16.015 13.592 6.473 1.00 94.00 195 MET A O 1
ATOM 1519 N N . ARG A 1 196 ? -15.692 11.783 5.190 1.00 94.06 196 ARG A N 1
ATOM 1520 C CA . ARG A 1 196 ? -16.912 11.977 4.381 1.00 94.06 196 ARG A CA 1
ATOM 1521 C C . ARG A 1 196 ? -18.181 11.461 5.058 1.00 94.06 196 ARG A C 1
ATOM 1523 O O . ARG A 1 196 ? -19.266 11.935 4.732 1.00 94.06 196 ARG A O 1
ATOM 1530 N N . HIS A 1 197 ? -18.052 10.485 5.952 1.00 92.56 197 HIS A N 1
ATOM 1531 C CA . HIS A 1 197 ? -19.173 9.826 6.622 1.00 92.56 197 HIS A CA 1
ATOM 1532 C C . HIS A 1 197 ? -18.921 9.713 8.138 1.00 92.56 197 HIS A C 1
ATOM 1534 O O . HIS A 1 197 ? -18.772 8.596 8.632 1.00 92.56 197 HIS A O 1
ATOM 1540 N N . PRO A 1 198 ? -18.857 10.841 8.876 1.00 88.31 198 PRO A N 1
ATOM 1541 C CA . PRO A 1 198 ? -18.527 10.836 10.304 1.00 88.31 198 PRO A CA 1
ATOM 1542 C C . PRO A 1 198 ? -19.570 10.106 11.166 1.00 88.31 198 PRO A C 1
ATOM 1544 O O . PRO A 1 198 ? -19.183 9.360 12.057 1.00 88.31 198 PRO A O 1
ATOM 1547 N N . ASP A 1 199 ? -20.862 10.241 10.842 1.00 89.88 199 ASP A N 1
ATOM 1548 C CA . ASP A 1 199 ? -21.968 9.697 11.655 1.00 89.88 199 ASP A CA 1
ATOM 1549 C C . ASP A 1 199 ? -22.715 8.528 10.986 1.00 89.88 199 ASP A C 1
ATOM 1551 O O . ASP A 1 199 ? -23.769 8.098 11.453 1.00 89.88 199 ASP A O 1
ATOM 1555 N N . ASN A 1 200 ? -22.216 8.021 9.853 1.00 91.69 200 ASN A N 1
ATOM 1556 C CA . ASN A 1 200 ? -22.897 6.976 9.085 1.00 91.69 200 ASN A CA 1
ATOM 1557 C C . ASN A 1 200 ? -21.966 5.796 8.785 1.00 91.69 200 ASN A C 1
ATOM 1559 O O . ASN A 1 200 ? -21.343 5.720 7.722 1.00 91.69 200 ASN A O 1
ATOM 1563 N N . GLU A 1 201 ? -21.920 4.844 9.719 1.00 88.88 201 GLU A N 1
ATOM 1564 C CA . GLU A 1 201 ? -21.103 3.630 9.609 1.00 88.88 201 GLU A CA 1
ATOM 1565 C C . GLU A 1 201 ? -21.485 2.760 8.404 1.00 88.88 201 GLU A C 1
ATOM 1567 O O . GLU A 1 201 ? -20.617 2.193 7.743 1.00 88.88 201 GLU A O 1
ATOM 1572 N N . GLN A 1 202 ? -22.771 2.694 8.049 1.00 90.62 202 GLN A N 1
ATOM 1573 C CA . GLN A 1 202 ? -23.221 1.910 6.896 1.00 90.62 202 GLN A CA 1
ATOM 1574 C C . GLN A 1 202 ? -22.702 2.501 5.580 1.00 90.62 202 GLN A C 1
ATOM 1576 O O . GLN A 1 202 ? -22.203 1.768 4.721 1.00 90.62 202 GLN A O 1
ATOM 1581 N N . ALA A 1 203 ? -22.768 3.827 5.429 1.00 92.75 203 ALA A N 1
ATOM 1582 C CA . ALA A 1 203 ? -22.216 4.523 4.270 1.00 92.75 203 ALA A CA 1
ATOM 1583 C C . ALA A 1 203 ? -20.686 4.406 4.214 1.00 92.75 203 ALA A C 1
ATOM 1585 O O . ALA A 1 203 ? -20.130 4.177 3.136 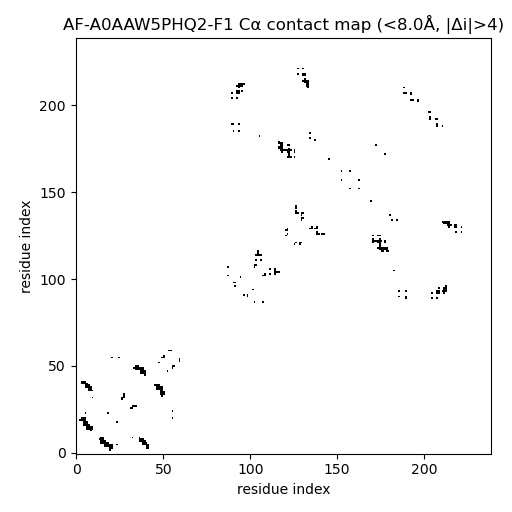1.00 92.75 203 ALA A O 1
ATOM 1586 N N . LEU A 1 204 ? -20.011 4.484 5.368 1.00 94.75 204 LEU A N 1
ATOM 1587 C CA . LEU A 1 204 ? -18.577 4.223 5.485 1.00 94.75 204 LEU A CA 1
ATOM 1588 C C . LEU A 1 204 ? -18.235 2.814 4.980 1.00 94.75 204 LEU A C 1
ATOM 1590 O O . LEU A 1 204 ? -17.381 2.667 4.105 1.00 94.75 204 LEU A O 1
ATOM 1594 N N . HIS A 1 205 ? -18.920 1.782 5.476 1.00 93.19 205 HIS A N 1
ATOM 1595 C CA . HIS A 1 205 ? -18.680 0.391 5.086 1.00 93.19 205 HIS A CA 1
ATOM 1596 C C . HIS A 1 205 ? -18.948 0.161 3.595 1.00 93.19 205 HIS A C 1
ATOM 1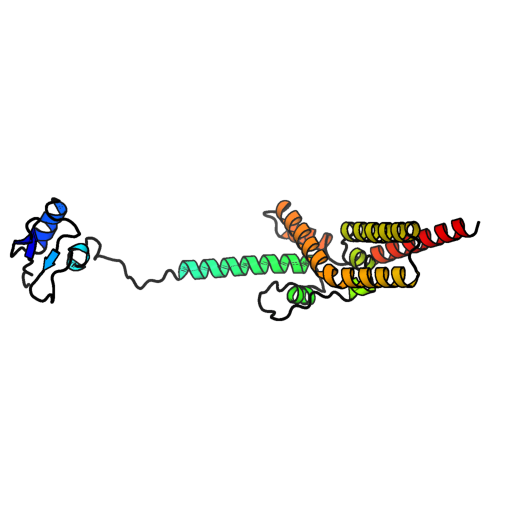598 O O . HIS A 1 205 ? -18.128 -0.454 2.910 1.00 93.19 205 HIS A O 1
ATOM 1604 N N . ALA A 1 206 ? -20.038 0.711 3.056 1.00 93.75 206 ALA A N 1
ATOM 1605 C CA . ALA A 1 206 ? -20.346 0.629 1.630 1.00 93.75 206 ALA A CA 1
ATOM 1606 C C . ALA A 1 206 ? -19.256 1.289 0.765 1.00 93.75 206 ALA A C 1
ATOM 1608 O O . ALA A 1 206 ? -18.854 0.741 -0.267 1.00 93.75 206 ALA A O 1
ATOM 1609 N N . GLU A 1 207 ? -18.727 2.440 1.186 1.00 94.75 207 GLU A N 1
ATOM 1610 C CA . GLU A 1 207 ? -17.652 3.126 0.470 1.00 94.75 207 GLU A CA 1
ATOM 1611 C C . GLU A 1 207 ? -16.332 2.352 0.516 1.00 94.75 207 GLU A C 1
ATOM 1613 O O . GLU A 1 207 ? -15.662 2.201 -0.514 1.00 94.75 207 GLU A O 1
ATOM 1618 N N . LEU A 1 208 ? -15.973 1.808 1.680 1.00 96.00 208 LEU A N 1
ATOM 1619 C CA . LEU A 1 208 ? -14.780 0.979 1.842 1.00 96.00 208 LEU A CA 1
ATOM 1620 C C . LEU A 1 208 ? -14.864 -0.297 1.005 1.00 96.00 208 LEU A C 1
ATOM 1622 O O . LEU A 1 208 ? -13.898 -0.616 0.311 1.00 96.00 208 LEU A O 1
ATOM 1626 N N . ALA A 1 209 ? -16.019 -0.965 0.972 1.00 94.00 209 ALA A N 1
ATOM 1627 C CA . ALA A 1 209 ? -16.244 -2.138 0.128 1.00 94.00 209 ALA A CA 1
ATOM 1628 C C . ALA A 1 209 ? -16.102 -1.797 -1.367 1.00 94.00 209 ALA A C 1
ATOM 1630 O O . ALA A 1 209 ? -15.519 -2.554 -2.146 1.00 94.00 209 ALA A O 1
ATOM 1631 N N . ARG A 1 210 ? -16.576 -0.613 -1.781 1.00 93.19 210 ARG A N 1
ATOM 1632 C CA . ARG A 1 210 ? -16.496 -0.138 -3.172 1.00 93.19 210 ARG A CA 1
ATOM 1633 C C . ARG A 1 210 ? -15.079 0.232 -3.598 1.00 93.19 210 ARG A C 1
ATOM 1635 O O . ARG A 1 210 ? -14.725 0.041 -4.768 1.00 93.19 210 ARG A O 1
ATOM 1642 N N . ARG A 1 211 ? -14.268 0.800 -2.702 1.00 93.69 211 ARG A N 1
ATOM 1643 C CA . ARG A 1 211 ? -12.885 1.233 -2.989 1.00 93.69 211 ARG A CA 1
ATOM 1644 C C . ARG A 1 211 ? -11.847 0.142 -2.767 1.00 93.69 211 ARG A C 1
ATOM 1646 O O . ARG A 1 211 ? -10.845 0.129 -3.478 1.00 93.69 211 ARG A O 1
ATOM 1653 N N . GLY A 1 212 ? -12.109 -0.765 -1.838 1.00 92.06 212 GLY A N 1
ATOM 1654 C CA . GLY A 1 212 ? -11.234 -1.861 -1.461 1.00 92.06 212 GLY A CA 1
ATOM 1655 C C . GLY A 1 212 ? -11.271 -3.060 -2.409 1.00 92.06 212 GLY A C 1
ATOM 1656 O O . GLY A 1 212 ? -11.684 -2.979 -3.574 1.00 92.06 212 GLY A O 1
ATOM 1657 N N . GLY A 1 213 ? -10.810 -4.195 -1.892 1.00 91.25 213 GLY A N 1
ATOM 1658 C CA . GLY A 1 213 ? -10.809 -5.479 -2.579 1.00 91.25 213 GLY A CA 1
ATOM 1659 C C . GLY A 1 213 ? -9.803 -5.575 -3.729 1.00 91.25 213 GLY A C 1
ATOM 1660 O O . GLY A 1 213 ? -8.718 -4.994 -3.704 1.00 91.25 213 GLY A O 1
ATOM 1661 N N . THR A 1 214 ? -10.148 -6.386 -4.728 1.00 93.06 214 THR A N 1
ATOM 1662 C CA . THR A 1 214 ? -9.255 -6.772 -5.831 1.00 93.06 214 THR A CA 1
ATOM 1663 C C . THR A 1 214 ? -9.964 -6.691 -7.175 1.00 93.06 214 THR A C 1
ATOM 1665 O O . THR A 1 214 ? -11.159 -6.975 -7.251 1.00 93.06 214 THR A O 1
ATOM 1668 N N . ARG A 1 215 ? -9.244 -6.343 -8.250 1.00 92.38 215 ARG A N 1
ATOM 1669 C CA . ARG A 1 215 ? -9.816 -6.217 -9.604 1.00 92.38 215 ARG A CA 1
ATOM 1670 C C . ARG A 1 215 ? -8.941 -6.883 -10.663 1.00 92.38 215 ARG A C 1
ATOM 1672 O O . ARG A 1 215 ? -7.967 -6.300 -11.124 1.00 92.38 215 ARG A O 1
ATOM 1679 N N . TRP A 1 216 ? -9.334 -8.081 -11.090 1.00 90.44 216 TRP A N 1
ATOM 1680 C CA . TRP A 1 216 ? -8.621 -8.848 -12.119 1.00 90.44 216 TRP A CA 1
ATOM 1681 C C . TRP A 1 216 ? -8.592 -8.167 -13.488 1.00 90.44 216 TRP A C 1
ATOM 1683 O O . TRP A 1 216 ? -7.558 -8.175 -14.150 1.00 90.44 216 TRP A O 1
ATOM 1693 N N . TRP A 1 217 ? -9.681 -7.508 -13.891 1.00 92.19 217 TRP A N 1
ATOM 1694 C CA . TRP A 1 217 ? -9.727 -6.810 -15.179 1.00 92.19 217 TRP A CA 1
ATOM 1695 C C . TRP A 1 217 ? -8.686 -5.686 -15.277 1.00 92.19 217 TRP A C 1
ATOM 1697 O O . TRP A 1 217 ? -8.179 -5.426 -16.361 1.00 92.19 217 TRP A O 1
ATOM 1707 N N . ALA A 1 218 ? -8.318 -5.052 -14.154 1.00 91.75 218 ALA A N 1
ATOM 1708 C CA . ALA A 1 218 ? -7.305 -3.997 -14.146 1.00 91.75 218 ALA A CA 1
ATOM 1709 C C . ALA A 1 218 ? -5.908 -4.549 -14.473 1.00 91.75 218 ALA A C 1
ATOM 1711 O O . ALA A 1 218 ? -5.116 -3.872 -15.121 1.00 91.75 218 ALA A O 1
ATOM 1712 N N . VAL A 1 219 ? -5.624 -5.793 -14.070 1.00 93.00 219 VAL A N 1
ATOM 1713 C CA . VAL A 1 219 ? -4.399 -6.504 -14.460 1.00 93.00 219 VAL A CA 1
ATOM 1714 C C . VAL A 1 219 ? -4.436 -6.831 -15.950 1.00 93.00 219 VAL A C 1
ATOM 1716 O O . VAL A 1 219 ? -3.468 -6.549 -16.645 1.00 93.00 219 VAL A O 1
ATOM 1719 N N . GLY A 1 220 ? -5.560 -7.358 -16.450 1.00 93.62 220 GLY A N 1
ATOM 1720 C CA . GLY A 1 220 ? -5.737 -7.655 -17.876 1.00 93.62 220 GLY A CA 1
ATOM 1721 C C . GLY A 1 220 ? -5.568 -6.421 -18.765 1.00 93.62 220 GLY A C 1
ATOM 1722 O O . GLY A 1 220 ? -4.836 -6.467 -19.749 1.00 93.62 220 GLY A O 1
ATOM 1723 N N . LEU A 1 221 ? -6.164 -5.292 -18.372 1.00 94.94 221 LEU A N 1
ATOM 1724 C CA . LEU A 1 221 ? -5.990 -4.015 -19.063 1.00 94.94 221 LEU A CA 1
ATOM 1725 C C . LEU A 1 221 ? -4.533 -3.537 -19.006 1.00 94.94 221 LEU A C 1
ATOM 1727 O O . LEU A 1 221 ? -3.994 -3.110 -20.019 1.00 94.94 221 LEU A O 1
ATOM 1731 N N . GLY A 1 222 ? -3.878 -3.645 -17.846 1.00 91.94 222 GLY A N 1
ATOM 1732 C CA . GLY A 1 222 ? -2.461 -3.302 -17.706 1.00 91.94 222 GLY A CA 1
ATOM 1733 C C . GLY A 1 222 ? -1.549 -4.147 -18.602 1.00 91.94 222 GLY A C 1
ATOM 1734 O O . GLY A 1 222 ? -0.636 -3.608 -19.223 1.00 91.94 222 GLY A O 1
ATOM 1735 N N . LEU A 1 223 ? -1.812 -5.454 -18.708 1.00 94.62 223 LEU A N 1
ATOM 1736 C CA . LEU A 1 223 ? -1.080 -6.360 -19.598 1.00 94.62 223 LEU A CA 1
ATOM 1737 C C . LEU A 1 223 ? -1.295 -5.992 -21.065 1.00 94.62 223 LEU A C 1
ATOM 1739 O O . LEU A 1 223 ? -0.321 -5.886 -21.803 1.00 94.62 223 LEU A O 1
ATOM 1743 N N . LEU A 1 224 ? -2.542 -5.734 -21.469 1.00 96.00 224 LEU A N 1
ATOM 1744 C CA . LEU A 1 224 ? -2.860 -5.304 -22.830 1.00 96.00 224 LEU A CA 1
ATOM 1745 C C . LEU A 1 224 ? -2.116 -4.012 -23.193 1.00 96.00 224 LEU A C 1
ATOM 1747 O O . LEU A 1 224 ? -1.472 -3.954 -24.236 1.00 96.00 224 LEU A O 1
ATOM 1751 N N . THR A 1 225 ? -2.141 -3.004 -22.318 1.00 93.38 225 THR A N 1
ATOM 1752 C CA . THR A 1 225 ? -1.397 -1.753 -22.523 1.00 93.38 225 THR A CA 1
ATOM 1753 C C . THR A 1 225 ? 0.103 -2.008 -22.651 1.00 93.38 225 THR A C 1
ATOM 1755 O O . THR A 1 225 ? 0.735 -1.458 -23.547 1.00 93.38 225 THR A O 1
ATOM 1758 N N . CYS A 1 226 ? 0.674 -2.869 -21.805 1.00 92.50 226 CYS A N 1
ATOM 1759 C CA . CYS A 1 226 ? 2.086 -3.246 -21.888 1.00 92.50 226 CYS A CA 1
ATOM 1760 C C . CYS A 1 226 ? 2.420 -3.892 -23.245 1.00 92.50 226 CYS A C 1
ATOM 1762 O O . CYS A 1 226 ? 3.369 -3.476 -23.905 1.00 92.50 226 CYS A O 1
ATOM 1764 N N . MET A 1 227 ? 1.602 -4.844 -23.706 1.00 94.12 227 MET A N 1
ATOM 1765 C CA . MET A 1 227 ? 1.794 -5.507 -25.001 1.00 94.12 227 MET A CA 1
ATOM 1766 C C . MET A 1 227 ? 1.703 -4.525 -26.175 1.00 94.12 227 MET A C 1
ATOM 1768 O O . MET A 1 227 ? 2.524 -4.595 -27.085 1.00 94.12 227 MET A O 1
ATOM 1772 N N . LEU A 1 228 ? 0.747 -3.590 -26.145 1.00 95.25 228 LEU A N 1
ATOM 1773 C CA . LEU A 1 228 ? 0.603 -2.563 -27.182 1.00 95.25 228 LEU A CA 1
ATOM 1774 C C . LEU A 1 228 ? 1.810 -1.619 -27.227 1.00 95.25 228 LEU A C 1
ATOM 1776 O O . LEU A 1 228 ? 2.292 -1.304 -28.312 1.00 95.25 228 LEU A O 1
ATOM 1780 N N . VAL A 1 229 ? 2.322 -1.196 -26.067 1.00 91.31 229 VAL A N 1
ATOM 1781 C CA . VAL A 1 229 ? 3.518 -0.344 -25.981 1.00 91.31 229 VAL A CA 1
ATOM 1782 C C . VAL A 1 229 ? 4.746 -1.075 -26.517 1.00 91.31 229 VAL A C 1
ATOM 1784 O O . VAL A 1 229 ? 5.465 -0.518 -27.341 1.00 91.31 229 VAL A O 1
ATOM 1787 N N . LEU A 1 230 ? 4.968 -2.325 -26.102 1.00 90.31 230 LEU A N 1
ATOM 1788 C CA . LEU A 1 230 ? 6.096 -3.122 -26.587 1.00 90.31 230 LEU A CA 1
ATOM 1789 C C . LEU A 1 230 ? 6.013 -3.358 -28.099 1.00 90.31 230 LEU A C 1
ATOM 1791 O O . LEU A 1 230 ? 7.001 -3.152 -28.793 1.00 90.31 230 LEU A O 1
ATOM 1795 N N . GLY A 1 231 ? 4.833 -3.706 -28.623 1.00 91.88 231 GLY A N 1
ATOM 1796 C CA . GLY A 1 231 ? 4.631 -3.890 -30.062 1.00 91.88 231 GLY A CA 1
ATOM 1797 C C . GLY A 1 231 ? 4.866 -2.610 -30.869 1.00 91.88 231 GLY A C 1
ATOM 1798 O O . GLY A 1 231 ? 5.489 -2.660 -31.927 1.00 91.88 231 GLY A O 1
ATOM 1799 N N . ALA A 1 232 ? 4.426 -1.456 -30.357 1.00 91.62 232 ALA A N 1
ATOM 1800 C CA . ALA A 1 232 ? 4.689 -0.163 -30.985 1.00 91.62 232 ALA A CA 1
ATOM 1801 C C . ALA A 1 232 ? 6.185 0.184 -30.984 1.00 91.62 232 ALA A C 1
ATOM 1803 O O . ALA A 1 232 ? 6.694 0.654 -31.998 1.00 91.62 232 ALA A O 1
ATOM 1804 N N . LEU A 1 233 ? 6.894 -0.071 -29.879 1.00 90.12 233 LEU A N 1
ATOM 1805 C CA . LEU A 1 233 ? 8.340 0.138 -29.799 1.00 90.12 233 LEU A CA 1
ATOM 1806 C C . LEU A 1 233 ? 9.086 -0.769 -30.781 1.00 90.12 233 LEU A C 1
ATOM 1808 O O . LEU A 1 233 ? 9.890 -0.260 -31.553 1.00 90.12 233 LEU A O 1
ATOM 1812 N N . SER A 1 234 ? 8.786 -2.071 -30.817 1.00 89.81 234 SER A N 1
ATOM 1813 C CA . SER A 1 234 ? 9.390 -2.997 -31.788 1.00 89.81 234 SER A CA 1
ATOM 1814 C C . SER A 1 234 ? 9.181 -2.519 -33.224 1.00 89.81 234 SER A C 1
ATOM 1816 O O . SER A 1 234 ? 10.141 -2.386 -33.970 1.00 89.81 234 SER A O 1
ATOM 1818 N N . PHE A 1 235 ? 7.954 -2.133 -33.585 1.00 91.94 235 PHE A N 1
ATOM 1819 C CA . PHE A 1 235 ? 7.657 -1.608 -34.919 1.00 91.94 235 PHE A CA 1
ATOM 1820 C C . PHE A 1 235 ? 8.418 -0.318 -35.269 1.00 91.94 235 PHE A C 1
ATOM 1822 O O . PHE A 1 235 ? 8.725 -0.086 -36.436 1.00 91.94 235 PHE A O 1
ATOM 1829 N N . LEU A 1 236 ? 8.691 0.541 -34.281 1.00 90.06 236 LEU A N 1
ATOM 1830 C CA . LEU A 1 236 ? 9.465 1.769 -34.474 1.00 90.06 236 LEU A CA 1
ATOM 1831 C C . LEU A 1 236 ? 10.968 1.505 -34.626 1.00 90.06 236 LEU A C 1
ATOM 1833 O O . LEU A 1 236 ? 11.618 2.259 -35.340 1.00 90.06 236 LEU A O 1
ATOM 1837 N N . PHE A 1 237 ? 11.508 0.478 -33.965 1.00 85.19 237 PHE A N 1
ATOM 1838 C CA . PHE A 1 237 ? 12.930 0.116 -34.036 1.00 85.19 237 PHE A CA 1
ATOM 1839 C C . PHE A 1 237 ? 13.273 -0.835 -35.194 1.00 85.19 237 PHE A C 1
ATOM 1841 O O . PHE A 1 237 ? 14.430 -0.885 -35.598 1.00 85.19 237 PHE A O 1
ATOM 1848 N N . ASP A 1 238 ? 12.289 -1.557 -35.738 1.00 81.75 238 ASP A N 1
ATOM 1849 C CA . ASP A 1 238 ? 12.446 -2.443 -36.904 1.00 81.75 238 ASP A CA 1
ATOM 1850 C C . ASP A 1 238 ? 12.326 -1.704 -38.261 1.00 81.75 238 ASP A C 1
ATOM 1852 O O . ASP A 1 238 ? 12.358 -2.339 -39.319 1.00 81.75 238 ASP A O 1
ATOM 1856 N N . ARG A 1 239 ? 12.164 -0.374 -38.253 1.00 62.97 239 ARG A N 1
ATOM 1857 C CA . ARG A 1 239 ? 12.158 0.497 -39.443 1.00 62.97 239 ARG A CA 1
ATOM 1858 C C . ARG A 1 239 ? 13.455 1.279 -39.573 1.00 62.97 239 ARG A C 1
ATOM 1860 O O . ARG A 1 239 ? 13.890 1.442 -40.734 1.00 62.97 239 ARG A O 1
#

Secondary structure (DSSP, 8-state):
----EEEEE-TT--EEEEEEHHHHHHHHHTTSS-TT-EEEETT-SS-EEGGG-GGG-TT-SS--TT---HHHHHHHHHHHHHHHHHHHHHHHHHHGGGHHHHHHHHTTTS--S------HHHHHHHHHHHHHTT-HHHHHHHHHHHHHHHHHHHHHT--HHHHHHHHHHHHHHHHHHHHHHHHHHHHHHHHHHHHH-SS-HHHHHHHHHHHSS--HHHHHHHHHHHHHHHHHHHHHH--

Organism: NCBI:txid216778

Mean predicted aligned error: 14.97 Å

Radius of gyration: 37.44 Å; Cα contacts (8 Å, |Δi|>4): 207; chains: 1; bounding box: 50×45×118 Å

Nearest PDB structures (foldseek):
  8z9y-assembly1_E  TM=8.163E-01  e=7.619E-04  Arabidopsis thaliana
  7rup-assembly1_A  TM=8.312E-01  e=9.572E-04  Homo sapiens
  3fma-assembly4_D  TM=7.965E-01  e=5.005E-03  Saccharomyces cerevisiae
  7xzi-assembly1_F  TM=6.590E-01  e=2.472E-02  Chlamydomonas reinhardtii
  7vcf-assembly1_Q  TM=6.553E-01  e=3.481E-02  Chlamydomonas reinhardtii

Solvent-accessible surface area (backbone atoms only — not comparable to full-atom values): 13407 Å² total; per-residue (Å²): 132,84,81,60,49,31,32,37,43,47,100,85,68,46,82,46,69,78,34,46,67,68,56,53,49,50,36,41,76,69,66,77,41,57,61,75,33,39,29,40,45,92,87,57,96,60,74,38,34,43,70,77,38,66,92,74,45,96,68,82,70,91,72,72,93,78,72,70,71,60,71,59,57,53,51,50,50,52,52,50,48,53,54,48,51,55,52,50,51,54,48,36,47,23,49,34,95,56,25,75,60,48,42,56,58,66,38,77,80,75,78,68,93,78,66,71,54,66,22,70,61,21,30,78,42,40,50,49,39,28,30,26,57,61,37,50,70,58,21,50,53,50,51,51,52,53,51,52,50,54,52,50,37,62,76,71,64,57,50,74,69,54,54,50,50,50,52,52,49,50,26,50,48,28,11,52,42,39,46,54,54,50,49,54,50,49,51,51,53,51,52,54,39,42,73,76,30,78,92,34,67,67,62,30,51,54,50,33,46,70,69,33,40,74,39,69,66,50,34,52,52,51,51,50,53,50,52,53,52,52,51,51,51,50,60,64,72,77,107

Foldseek 3Di:
DDFWFKWWQAPVRDIDDRDGLVVVLVCVVVVRADQQIWMDTPPDPDTDGNVVDPVNDPPPDDDPPPPDPPVVVVVVVVVVVVVLVLVLLLQCLFADPCSVVLCQLVVSPVPDPDRDLFDPCCLVPPLLVCLFFVVPVVSVVLVVVVVVVVVVCVVVVPDPVRVVVVSNVSSVVSGNCVSVSSVVVSVVQLVVLCVVCVPDVPSSSVSSNVRHDGDPVSSVVVVVVVVVVVVVVCVVVVD

InterPro domains:
  IPR024399 Domain of unknown function DUF2628 [PF10947] (103-188)
  IPR025640 GYF domain 2 [PF14237] (6-56)
  IPR035445 GYF-like domain superfamily [G3DSA:3.30.1490.40] (1-74)
  IPR035445 GYF-like domain superfamily [SSF55277] (3-54)

Sequence (239 aa):
MSDTSWYYADASQQRQGPLSTQELRRLHEAGQIDIDTLVWCAGMPQWNPLHGVAELSPQASTHDPYTAPASSLEKGSGQALAALESNLQAYEVFVGRNFPVYQRKWRLAKEASNANSWNWPAFLFGAFWMLYRRMYAVATGWIIVLFGLSIAEGFIGASSNASTTITLGAGAAAGSLGNHLYLWHANRIIAEARMRHPDNEQALHAELARRGGTRWWAVGLGLLTCMLVLGALSFLFDR